Protein AF-A0A0B5F091-F1 (afdb_monomer)

Mean predicted aligned error: 13.73 Å

pLDDT: mean 81.39, std 20.01, range [34.84, 98.12]

Nearest PDB structures (foldseek):
  9eon-assembly1_A  TM=4.411E-01  e=3.188E+00  Synechocystis sp. PCC 6803
  7aal-assembly1_B  TM=4.521E-01  e=4.526E+00  Homo sapiens

Solvent-accessible surface area (backbone atoms only — not comparable to full-atom values): 19719 Å² total; per-residue (Å²): 134,83,80,82,74,74,66,90,62,78,37,73,36,24,42,42,79,44,72,49,66,48,79,92,79,70,82,46,69,52,75,51,52,53,65,40,89,68,50,89,73,95,52,78,51,100,42,38,41,81,42,42,67,67,56,51,52,53,49,39,53,46,42,54,50,41,51,49,50,51,48,50,35,51,51,56,28,59,74,53,38,65,62,79,77,52,50,75,42,89,62,33,67,60,41,34,53,52,30,50,54,52,31,52,51,50,47,52,56,39,47,65,69,41,41,68,58,52,56,50,50,51,55,48,43,57,47,50,53,52,50,53,48,49,55,49,51,53,51,50,53,51,52,51,51,52,51,52,52,50,51,51,52,51,51,53,52,47,54,32,49,52,39,42,52,59,56,32,67,41,61,36,36,37,40,30,26,40,83,84,47,41,38,35,40,35,41,40,75,90,45,77,66,71,60,83,74,72,89,40,81,48,60,58,93,59,60,26,21,49,57,58,41,51,57,50,51,53,51,41,36,77,76,59,23,50,38,39,47,68,35,62,43,41,44,50,50,48,26,63,66,32,28,42,102,90,52,76,44,53,53,61,57,52,53,45,67,62,42,90,60,88,50,92,42,82,45,42,56,66,76,80,77,75,77,75,80,61,96,82,71,79,86,74,89,69,71,91,74,83,78,92,70,80,87,87,77,89,81,79,87,79,87,81,86,87,78,88,86,83,89,83,82,84,89,81,92,78,89,78,89,83,83,88,79,85,90,133

Foldseek 3Di:
DDDPPPPFDKAKWFWQWDWDQDPDPDSDIDIGTDTDRDDDPDDNDLRIFIDGPVLSVVLNVLVVQLVVLLVVLVVQLVVQQDDDPCCVDPCNVVSNVVSVVSSVVSNVVSSVSNVVSVVVSVVRSVVVVVVVVVVVVVVVVVVVVVVVVVVVVVVQVVVLLVLLVVQQQDQFKKWFAAPVLQEIEIEGNVWDFPDDPPPGPDMDPGGGGLAVVLVVVLVSVVVNHWWYHYGPRRQVVSQVRNQDPVGGDHSQRSSCSSYPDRDPGPTTNDHPDDPDPPPPDDDDPPDPDDDDDDDDDDDDDDDDDDDDDDDDDDDDDDDDDDDDDDDD

Organism: Streptomyces albus (strain ATCC 21838 / DSM 41398 / FERM P-419 / JCM 4703 / NBRC 107858) (NCBI:txid1081613)

Structure (mmCIF, N/CA/C/O backbone):
data_AF-A0A0B5F091-F1
#
_entry.id   AF-A0A0B5F091-F1
#
loop_
_atom_site.group_PDB
_atom_site.id
_atom_site.type_symbol
_atom_site.label_atom_id
_atom_site.label_alt_id
_atom_site.label_comp_id
_atom_site.label_asym_id
_atom_site.label_entity_id
_atom_site.label_seq_id
_atom_site.pdbx_PDB_ins_code
_atom_site.Cartn_x
_atom_site.Cartn_y
_atom_site.Cartn_z
_atom_site.occupancy
_atom_site.B_iso_or_equiv
_atom_site.auth_seq_id
_atom_site.auth_comp_id
_atom_site.auth_asym_id
_atom_site.auth_atom_id
_atom_site.pdbx_PDB_model_num
ATOM 1 N N . MET A 1 1 ? -24.528 0.864 -42.894 1.00 42.75 1 MET A N 1
ATOM 2 C CA . MET A 1 1 ? -23.320 0.254 -42.302 1.00 42.75 1 MET A CA 1
ATOM 3 C C . MET A 1 1 ? -22.486 1.384 -41.737 1.00 42.75 1 MET A C 1
ATOM 5 O O . MET A 1 1 ? -21.914 2.134 -42.513 1.00 42.75 1 MET A O 1
ATOM 9 N N . ALA A 1 2 ? -22.548 1.594 -40.422 1.00 43.56 2 ALA A N 1
ATOM 10 C CA . ALA A 1 2 ? -21.715 2.583 -39.751 1.00 43.56 2 ALA A CA 1
ATOM 11 C C . ALA A 1 2 ? -20.323 1.973 -39.578 1.00 43.56 2 ALA A C 1
ATOM 13 O O . ALA A 1 2 ? -20.180 0.935 -38.933 1.00 43.56 2 ALA A O 1
ATOM 14 N N . ASP A 1 3 ? -19.337 2.582 -40.224 1.00 45.25 3 ASP A N 1
ATOM 15 C CA . ASP A 1 3 ? -17.928 2.268 -40.046 1.00 45.25 3 ASP A CA 1
ATOM 16 C C . ASP A 1 3 ? -17.559 2.694 -38.619 1.00 45.25 3 ASP A C 1
ATOM 18 O O . ASP A 1 3 ? -17.451 3.885 -38.317 1.00 45.25 3 ASP A O 1
ATOM 22 N N . ASN A 1 4 ? -17.495 1.729 -37.698 1.00 45.34 4 ASN A N 1
ATOM 23 C CA . ASN A 1 4 ? -16.976 1.942 -36.352 1.00 45.34 4 ASN A CA 1
ATOM 24 C C . ASN A 1 4 ? -15.473 2.194 -36.491 1.00 45.34 4 ASN A C 1
ATOM 26 O O . ASN A 1 4 ? -14.663 1.289 -36.293 1.00 45.34 4 ASN A O 1
ATOM 30 N N . GLY A 1 5 ? -15.122 3.421 -36.878 1.00 48.47 5 GLY A N 1
ATOM 31 C CA . GLY A 1 5 ? -13.758 3.905 -36.988 1.00 48.47 5 GLY A CA 1
ATOM 32 C C . GLY A 1 5 ? -13.095 3.832 -35.624 1.00 48.47 5 GLY A C 1
ATOM 33 O O . GLY A 1 5 ? -13.156 4.775 -34.836 1.00 48.47 5 GLY A O 1
ATOM 34 N N . ALA A 1 6 ? -12.492 2.684 -35.328 1.00 61.12 6 ALA A N 1
ATOM 35 C CA . ALA A 1 6 ? -11.631 2.508 -34.181 1.00 61.12 6 ALA A CA 1
ATOM 36 C C . ALA A 1 6 ? -10.528 3.561 -34.301 1.00 61.12 6 ALA A C 1
ATOM 38 O O . ALA A 1 6 ? -9.690 3.502 -35.203 1.00 61.12 6 ALA A O 1
ATOM 39 N N . GLY A 1 7 ? -10.580 4.569 -33.427 1.00 72.19 7 GLY A N 1
ATOM 40 C CA . GLY A 1 7 ? -9.551 5.595 -33.355 1.00 72.19 7 GLY A CA 1
ATOM 41 C C . GLY A 1 7 ? -8.165 4.953 -33.233 1.00 72.19 7 GLY A C 1
ATOM 42 O O . GLY A 1 7 ? -8.052 3.810 -32.778 1.00 72.19 7 GLY A O 1
ATOM 43 N N . PRO A 1 8 ? -7.102 5.658 -33.648 1.00 77.44 8 PRO A N 1
ATOM 44 C CA . PRO A 1 8 ? -5.761 5.094 -33.681 1.00 77.44 8 PRO A CA 1
ATOM 45 C C . PRO A 1 8 ? -5.376 4.562 -32.293 1.00 77.44 8 PRO A C 1
ATOM 47 O O . PRO A 1 8 ? -5.189 5.321 -31.342 1.00 77.44 8 PRO A O 1
ATOM 50 N N . SER A 1 9 ? -5.294 3.235 -32.171 1.00 81.56 9 SER A N 1
ATOM 51 C CA . SER A 1 9 ? -5.007 2.565 -30.905 1.00 81.56 9 SER A CA 1
ATOM 52 C C . SER A 1 9 ? -3.545 2.791 -30.525 1.00 81.56 9 SER A C 1
ATOM 54 O O . SER A 1 9 ? -2.648 2.429 -31.294 1.00 81.56 9 SER A O 1
ATOM 56 N N . LEU A 1 10 ? -3.299 3.352 -29.340 1.00 85.62 10 LEU A N 1
ATOM 57 C CA . LEU A 1 10 ? -1.956 3.431 -28.765 1.00 85.62 10 LEU A CA 1
ATOM 58 C C . LEU A 1 10 ? -1.429 2.018 -28.493 1.00 85.62 10 LEU A C 1
ATOM 60 O O . LEU A 1 10 ? -2.102 1.206 -27.861 1.00 85.62 10 LEU A O 1
ATOM 64 N N . GLN A 1 11 ? -0.215 1.742 -28.956 1.00 87.88 11 GLN A N 1
ATOM 65 C CA . GLN A 1 11 ? 0.482 0.475 -28.767 1.00 87.88 11 GLN A CA 1
ATOM 66 C C . GLN A 1 11 ? 1.723 0.680 -27.899 1.00 87.88 11 GLN A C 1
ATOM 68 O O . GLN A 1 11 ? 2.311 1.765 -27.857 1.00 87.88 11 GLN A O 1
ATOM 73 N N . VAL A 1 12 ? 2.123 -0.382 -27.203 1.00 86.44 12 VAL A N 1
ATOM 74 C CA . VAL A 1 12 ? 3.425 -0.460 -26.539 1.00 86.44 12 VAL A CA 1
ATOM 75 C C . VAL A 1 12 ? 4.445 -0.913 -27.579 1.00 86.44 12 VAL A C 1
ATOM 77 O O . VAL A 1 12 ? 4.285 -1.970 -28.185 1.00 86.44 12 VAL A O 1
ATOM 80 N N . ILE A 1 13 ? 5.469 -0.099 -27.802 1.00 87.81 13 ILE A N 1
ATOM 81 C CA . ILE A 1 13 ? 6.538 -0.342 -28.768 1.00 87.81 13 ILE A CA 1
ATOM 82 C C . ILE A 1 13 ? 7.811 -0.613 -27.973 1.00 87.81 13 ILE A C 1
ATOM 84 O O . ILE A 1 13 ? 8.242 0.245 -27.202 1.00 87.81 13 ILE A O 1
ATOM 88 N N . GLY A 1 14 ? 8.400 -1.797 -28.143 1.00 86.25 14 GLY A N 1
ATOM 89 C CA . GLY A 1 14 ? 9.719 -2.088 -27.588 1.00 86.25 14 GLY A CA 1
ATOM 90 C C . GLY A 1 14 ? 10.789 -1.358 -28.394 1.00 86.25 14 GLY A C 1
ATOM 91 O O . GLY A 1 14 ? 10.758 -1.413 -29.620 1.00 86.25 14 GLY A O 1
ATOM 92 N N . ALA A 1 15 ? 11.704 -0.685 -27.711 1.00 88.56 15 ALA A N 1
ATOM 93 C CA . ALA A 1 15 ? 12.826 0.067 -28.254 1.00 88.56 15 ALA A CA 1
ATOM 94 C C . ALA A 1 15 ? 14.063 -0.229 -27.394 1.00 88.56 15 ALA A C 1
ATOM 96 O O . ALA A 1 15 ? 14.465 0.579 -26.559 1.00 88.56 15 ALA A O 1
ATOM 97 N N . ALA A 1 16 ? 14.649 -1.414 -27.574 1.00 88.12 16 ALA A N 1
ATOM 98 C CA . ALA A 1 16 ? 15.813 -1.840 -26.801 1.00 88.12 16 ALA A CA 1
ATOM 99 C C . ALA A 1 16 ? 17.067 -1.116 -27.293 1.00 88.12 16 ALA A C 1
ATOM 101 O O . ALA A 1 16 ? 17.393 -1.178 -28.479 1.00 88.12 16 ALA A O 1
ATOM 102 N N . ARG A 1 17 ? 17.784 -0.435 -26.395 1.00 90.25 17 ARG A N 1
ATOM 103 C CA . ARG A 1 17 ? 19.031 0.250 -26.751 1.00 90.25 17 ARG A CA 1
ATOM 104 C C . ARG A 1 17 ? 20.112 -0.780 -27.068 1.00 90.25 17 ARG A C 1
ATOM 106 O O . ARG A 1 17 ? 20.588 -1.481 -26.179 1.00 90.25 17 ARG A O 1
ATOM 113 N N . VAL A 1 18 ? 20.547 -0.830 -28.320 1.00 87.62 18 VAL A N 1
ATOM 114 C CA . VAL A 1 18 ? 21.661 -1.668 -28.761 1.00 87.62 18 VAL A CA 1
ATOM 115 C C . VAL A 1 18 ? 22.856 -0.780 -29.043 1.00 87.62 18 VAL A C 1
ATOM 117 O O . VAL A 1 18 ? 22.774 0.211 -29.767 1.00 87.62 18 VAL A O 1
ATOM 120 N N . ALA A 1 19 ? 23.986 -1.146 -28.456 1.00 88.62 19 ALA A N 1
ATOM 121 C CA . ALA A 1 19 ? 25.212 -0.399 -28.597 1.00 88.62 19 ALA A CA 1
ATOM 122 C C . ALA A 1 19 ? 26.343 -1.370 -28.927 1.00 88.62 19 ALA A C 1
ATOM 124 O O . ALA A 1 19 ? 26.642 -2.265 -28.139 1.00 88.62 19 ALA A O 1
ATOM 125 N N . PHE A 1 20 ? 26.959 -1.213 -30.095 1.00 84.69 20 PHE A N 1
ATOM 126 C CA . PHE A 1 20 ? 28.043 -2.086 -30.534 1.00 84.69 20 PHE A CA 1
ATOM 127 C C . PHE A 1 20 ? 29.275 -1.268 -30.892 1.00 84.69 20 PHE A C 1
ATOM 129 O O . PHE A 1 20 ? 29.196 -0.208 -31.515 1.00 84.69 20 PHE A O 1
ATOM 136 N N . THR A 1 21 ? 30.430 -1.770 -30.471 1.00 80.38 21 THR A N 1
ATOM 137 C CA . THR A 1 21 ? 31.723 -1.172 -30.790 1.00 80.38 21 THR A CA 1
ATOM 138 C C . THR A 1 21 ? 32.227 -1.794 -32.074 1.00 80.38 21 THR A C 1
ATOM 140 O O . THR A 1 21 ? 32.385 -3.014 -32.153 1.00 80.38 21 THR A O 1
ATOM 143 N N . GLN A 1 22 ? 32.503 -0.973 -33.082 1.00 67.81 22 GLN A N 1
ATOM 144 C CA . GLN A 1 22 ? 33.135 -1.493 -34.283 1.00 67.81 22 GLN A CA 1
ATOM 145 C C . GLN A 1 22 ? 34.629 -1.683 -34.051 1.00 67.81 22 GLN A C 1
ATOM 147 O O . GLN A 1 22 ? 35.414 -0.733 -34.011 1.00 67.81 22 GLN A O 1
ATOM 152 N N . GLN A 1 23 ? 35.021 -2.943 -33.908 1.00 65.12 23 GLN A N 1
ATOM 153 C CA . GLN A 1 23 ? 36.410 -3.330 -34.063 1.00 65.12 23 GLN A CA 1
ATOM 154 C C . GLN A 1 23 ? 36.752 -3.512 -35.543 1.00 65.12 23 GLN A C 1
ATOM 156 O O . GLN A 1 23 ? 35.887 -3.923 -36.313 1.00 65.12 23 GLN A O 1
ATOM 161 N N . PRO A 1 24 ? 38.016 -3.293 -35.936 1.00 55.31 24 PRO A N 1
ATOM 162 C CA . PRO A 1 24 ? 39.150 -2.917 -35.077 1.00 55.31 24 PRO A CA 1
ATOM 163 C C . PRO A 1 24 ? 39.534 -1.419 -35.078 1.00 55.31 24 PRO A C 1
ATOM 165 O O . PRO A 1 24 ? 40.528 -1.080 -34.446 1.00 55.31 24 PRO A O 1
ATOM 168 N N . PHE A 1 25 ? 38.803 -0.517 -35.749 1.00 58.56 25 PHE A N 1
ATOM 169 C CA . PHE A 1 25 ? 39.416 0.758 -36.174 1.00 58.56 25 PHE A CA 1
ATOM 170 C C . PHE A 1 25 ? 38.987 2.035 -35.448 1.00 58.56 25 PHE A C 1
ATOM 172 O O . PHE A 1 25 ? 39.811 2.935 -35.316 1.00 58.56 25 PHE A O 1
ATOM 179 N N . THR A 1 26 ? 37.746 2.165 -34.976 1.00 61.91 26 THR A N 1
ATOM 180 C CA . THR A 1 26 ? 37.273 3.473 -34.474 1.00 61.91 26 THR A CA 1
ATOM 181 C C . THR A 1 26 ? 37.201 3.557 -32.956 1.00 61.91 26 THR A C 1
ATOM 183 O O . THR A 1 26 ? 37.185 4.660 -32.417 1.00 61.91 26 THR A O 1
ATOM 186 N N . GLY A 1 27 ? 37.096 2.422 -32.249 1.00 72.81 27 GLY A N 1
ATOM 187 C CA . GLY A 1 27 ? 36.770 2.405 -30.813 1.00 72.81 27 GLY A CA 1
ATOM 188 C C . GLY A 1 27 ? 35.426 3.077 -30.483 1.00 72.81 27 GLY A C 1
ATOM 189 O O . GLY A 1 27 ? 35.064 3.200 -29.316 1.00 72.81 27 GLY A O 1
ATOM 190 N N . ARG A 1 28 ? 34.681 3.510 -31.509 1.00 78.06 28 ARG A N 1
ATOM 191 C CA . ARG A 1 28 ? 33.436 4.256 -31.404 1.00 78.06 28 ARG A CA 1
ATOM 192 C C . ARG A 1 28 ? 32.284 3.276 -31.288 1.00 78.06 28 ARG A C 1
ATOM 194 O O . ARG A 1 28 ? 32.205 2.281 -32.013 1.00 78.06 28 ARG A O 1
ATOM 201 N N . GLN A 1 29 ? 31.391 3.585 -30.362 1.00 86.56 29 GLN A N 1
ATOM 202 C CA . GLN A 1 29 ? 30.169 2.837 -30.148 1.00 86.56 29 GLN A CA 1
ATOM 203 C C . GLN A 1 29 ? 29.068 3.427 -31.031 1.00 86.56 29 GLN A C 1
ATOM 205 O O . GLN A 1 29 ? 28.741 4.605 -30.906 1.00 86.56 29 GLN A O 1
ATOM 210 N N . LEU A 1 30 ? 28.504 2.611 -31.918 1.00 87.69 30 LEU A N 1
ATOM 211 C CA . LEU A 1 30 ? 27.282 2.957 -32.635 1.00 87.69 30 LEU A CA 1
ATOM 212 C C . LEU A 1 30 ? 26.094 2.532 -31.778 1.00 87.69 30 LEU A C 1
ATOM 214 O O . LEU A 1 30 ? 26.061 1.410 -31.268 1.00 87.69 30 LEU A O 1
ATOM 218 N N . VAL A 1 31 ? 25.139 3.444 -31.606 1.00 90.00 31 VAL A N 1
ATOM 219 C CA . VAL A 1 31 ? 23.949 3.238 -30.777 1.00 90.00 31 VAL A CA 1
ATOM 220 C C . VAL A 1 31 ? 22.709 3.357 -31.645 1.00 90.00 31 VAL A C 1
ATOM 222 O O . VAL A 1 31 ? 22.497 4.396 -32.275 1.00 90.00 31 VAL A O 1
ATOM 225 N N . TYR A 1 32 ? 21.874 2.326 -31.614 1.00 90.50 32 TYR A N 1
ATOM 226 C CA . TYR A 1 32 ? 20.547 2.322 -32.216 1.00 90.50 32 TYR A CA 1
ATOM 227 C C . TYR A 1 32 ? 19.530 1.685 -31.263 1.00 90.50 32 TYR A C 1
ATOM 229 O O . TYR A 1 32 ? 19.894 1.151 -30.214 1.00 90.50 32 TYR A O 1
ATOM 237 N N . TYR A 1 33 ? 18.251 1.766 -31.611 1.00 90.56 33 TYR A N 1
ATOM 238 C CA . TYR A 1 33 ? 17.173 1.129 -30.867 1.00 90.56 33 TYR A CA 1
ATOM 239 C C . TYR A 1 33 ? 16.533 0.037 -31.716 1.00 90.56 33 TYR A C 1
ATOM 241 O O . TYR A 1 33 ? 16.051 0.323 -32.812 1.00 90.56 33 TYR A O 1
ATOM 249 N N . ALA A 1 34 ? 16.526 -1.189 -31.196 1.00 89.44 34 ALA A N 1
ATOM 250 C CA . ALA A 1 34 ? 15.865 -2.318 -31.829 1.00 89.44 34 ALA A CA 1
ATOM 251 C C . ALA A 1 34 ? 14.356 -2.244 -31.579 1.00 89.44 34 ALA A C 1
ATOM 253 O O . ALA A 1 34 ? 13.906 -2.318 -30.426 1.00 89.44 34 ALA A O 1
ATOM 254 N N . ILE A 1 35 ? 13.583 -2.072 -32.649 1.00 90.25 35 ILE A N 1
ATOM 255 C CA . ILE A 1 35 ? 12.140 -1.865 -32.604 1.00 90.25 35 ILE A CA 1
ATOM 256 C C . ILE A 1 35 ? 11.437 -3.212 -32.724 1.00 90.25 35 ILE A C 1
ATOM 258 O O . ILE A 1 35 ? 11.554 -3.918 -33.721 1.00 90.25 35 ILE A O 1
ATOM 262 N N . SER A 1 36 ? 10.657 -3.576 -31.707 1.00 82.50 36 SER A N 1
ATOM 263 C CA . SER A 1 36 ? 9.906 -4.836 -31.706 1.00 82.50 36 SER A CA 1
ATOM 264 C C . SER A 1 36 ? 8.429 -4.636 -31.383 1.00 82.50 36 SER A C 1
ATOM 266 O O . SER A 1 36 ? 8.030 -3.758 -30.613 1.00 82.50 36 SER A O 1
ATOM 268 N N . SER A 1 37 ? 7.593 -5.486 -31.986 1.00 63.44 37 SER A N 1
ATOM 269 C CA . SER A 1 37 ? 6.146 -5.539 -31.748 1.00 63.44 37 SER A CA 1
ATOM 270 C C . SER A 1 37 ? 5.768 -6.243 -30.444 1.00 63.44 37 SER A C 1
ATOM 272 O O . SER A 1 37 ? 4.610 -6.198 -30.040 1.00 63.44 37 SER A O 1
ATOM 274 N N . THR A 1 38 ? 6.720 -6.921 -29.807 1.00 56.78 38 THR A N 1
ATOM 275 C CA . THR A 1 38 ? 6.483 -7.834 -28.688 1.00 56.78 38 THR A CA 1
ATOM 276 C C . THR A 1 38 ? 7.538 -7.623 -27.614 1.00 56.78 38 THR A C 1
ATOM 278 O O . THR A 1 38 ? 8.496 -8.385 -27.508 1.00 56.78 38 THR A O 1
ATOM 281 N N . GLY A 1 39 ? 7.333 -6.621 -26.760 1.00 48.19 39 GLY A N 1
ATOM 282 C CA . GLY A 1 39 ? 7.799 -6.775 -25.386 1.00 48.19 39 GLY A CA 1
ATOM 283 C C . GLY A 1 39 ? 7.081 -7.993 -24.784 1.00 48.19 39 GLY A C 1
ATOM 284 O O . GLY A 1 39 ? 5.874 -8.149 -25.015 1.00 48.19 39 GLY A O 1
ATOM 285 N N . PRO A 1 40 ? 7.766 -8.899 -24.070 1.00 42.09 40 PRO A N 1
ATOM 286 C CA . PRO A 1 40 ? 7.097 -10.021 -23.433 1.00 42.09 40 PRO A CA 1
ATOM 287 C C . PRO A 1 40 ? 6.096 -9.468 -22.408 1.00 42.09 40 PRO A C 1
ATOM 289 O O . PRO A 1 40 ? 6.488 -8.926 -21.383 1.00 42.09 40 PRO A O 1
ATOM 292 N N . ARG A 1 41 ? 4.796 -9.634 -22.696 1.00 46.31 41 ARG A N 1
ATOM 293 C CA . ARG A 1 41 ? 3.647 -9.414 -21.793 1.00 46.31 41 ARG A CA 1
ATOM 294 C C . ARG A 1 41 ? 3.266 -7.964 -21.455 1.00 46.31 41 ARG A C 1
ATOM 296 O O . ARG A 1 41 ? 3.305 -7.619 -20.287 1.00 46.31 41 ARG A O 1
ATOM 303 N N . GLY A 1 42 ? 2.767 -7.167 -22.408 1.00 48.44 42 GLY A N 1
ATOM 304 C CA . GLY A 1 42 ? 1.768 -6.092 -22.169 1.00 48.44 42 GLY A CA 1
ATOM 305 C C . GLY A 1 42 ? 2.079 -4.965 -21.159 1.00 48.44 42 GLY A C 1
ATOM 306 O O . GLY A 1 42 ? 1.297 -4.025 -21.040 1.00 48.44 42 GLY A O 1
ATOM 307 N N . SER A 1 43 ? 3.200 -5.026 -20.451 1.00 51.19 43 SER A N 1
ATOM 308 C CA . SER A 1 43 ? 3.740 -4.016 -19.566 1.00 51.19 43 SER A CA 1
ATOM 309 C C . SER A 1 43 ? 4.808 -3.245 -20.328 1.00 51.19 43 SER A C 1
ATOM 311 O O . SER A 1 43 ? 5.515 -3.782 -21.184 1.00 51.19 43 SER A O 1
ATOM 313 N N . LEU A 1 44 ? 4.904 -1.950 -20.042 1.00 56.59 44 LEU A N 1
ATOM 314 C CA . LEU A 1 44 ? 6.043 -1.160 -20.483 1.00 56.59 44 LEU A CA 1
ATOM 315 C C . LEU A 1 44 ? 7.254 -1.702 -19.718 1.00 56.59 44 LEU A C 1
ATOM 317 O O . LEU A 1 44 ? 7.404 -1.442 -18.530 1.00 56.59 44 LEU A O 1
ATOM 321 N N . GLY A 1 45 ? 8.065 -2.540 -20.364 1.00 59.50 45 GLY A N 1
ATOM 322 C CA . GLY A 1 45 ? 9.406 -2.825 -19.864 1.00 59.50 45 GLY A CA 1
ATOM 323 C C . GLY A 1 45 ? 10.245 -1.542 -19.843 1.00 59.50 45 GLY A C 1
ATOM 324 O O . GLY A 1 45 ? 9.853 -0.533 -20.430 1.00 59.50 45 GLY A O 1
ATOM 325 N N . TRP A 1 46 ? 11.419 -1.594 -19.212 1.00 59.09 46 TRP A N 1
ATOM 326 C CA . TRP A 1 46 ? 12.353 -0.459 -19.105 1.00 59.09 46 TRP A CA 1
ATOM 327 C C . TRP A 1 46 ? 12.708 0.193 -20.456 1.00 59.09 46 TRP A C 1
ATOM 329 O O . TRP A 1 46 ? 13.027 1.376 -20.500 1.00 59.09 46 TRP A O 1
ATOM 339 N N . ASP A 1 47 ? 12.559 -0.554 -21.552 1.00 79.12 47 ASP A N 1
ATOM 340 C CA . ASP A 1 47 ? 12.873 -0.138 -22.918 1.00 79.12 47 ASP A CA 1
ATOM 341 C C . ASP A 1 47 ? 11.626 0.002 -23.807 1.00 79.12 47 ASP A C 1
ATOM 343 O O . ASP A 1 47 ? 11.670 -0.294 -24.998 1.00 79.12 47 ASP A O 1
ATOM 347 N N . ALA A 1 48 ? 10.469 0.369 -23.254 1.00 83.69 48 ALA A N 1
ATOM 348 C CA . ALA A 1 48 ? 9.234 0.466 -24.026 1.00 83.69 48 ALA A CA 1
ATOM 349 C C . ALA A 1 48 ? 8.646 1.880 -24.024 1.00 83.69 48 ALA A C 1
ATOM 351 O O . ALA A 1 48 ? 8.608 2.570 -23.007 1.00 83.69 48 ALA A O 1
ATOM 352 N N . VAL A 1 49 ? 8.125 2.298 -25.177 1.00 86.38 49 VAL A N 1
ATOM 353 C CA . VAL A 1 49 ? 7.450 3.587 -25.356 1.00 86.38 49 VAL A CA 1
ATOM 354 C C . VAL A 1 49 ? 6.027 3.380 -25.857 1.00 86.38 49 VAL A C 1
ATOM 356 O O . VAL A 1 49 ? 5.737 2.452 -26.610 1.00 86.38 49 VAL A O 1
ATOM 359 N N . ARG A 1 50 ? 5.111 4.267 -25.460 1.00 87.88 50 ARG A N 1
ATOM 360 C CA . ARG A 1 50 ? 3.774 4.324 -26.064 1.00 87.88 50 ARG A CA 1
ATOM 361 C C . ARG A 1 50 ? 3.836 5.104 -27.375 1.00 87.88 50 ARG A C 1
ATOM 363 O O . ARG A 1 50 ? 4.416 6.194 -27.423 1.00 87.88 50 ARG A O 1
ATOM 370 N N . GLY A 1 51 ? 3.211 4.567 -28.415 1.00 88.94 51 GLY A N 1
ATOM 371 C CA . GLY A 1 51 ? 3.130 5.228 -29.712 1.00 88.94 51 GLY A CA 1
ATOM 372 C C . GLY A 1 51 ? 2.065 4.634 -30.621 1.00 88.94 51 GLY A C 1
ATOM 373 O O . GLY A 1 51 ? 1.402 3.652 -30.287 1.00 88.94 51 GLY A O 1
ATOM 374 N N . LEU A 1 52 ? 1.881 5.263 -31.774 1.00 91.94 52 LEU A N 1
ATOM 375 C CA . LEU A 1 52 ? 0.970 4.786 -32.810 1.00 91.94 52 LEU A CA 1
ATOM 376 C C . LEU A 1 52 ? 1.624 3.685 -33.652 1.00 91.94 52 LEU A C 1
ATOM 378 O O . LEU A 1 52 ? 2.843 3.647 -33.819 1.00 91.94 52 LEU A O 1
ATOM 382 N N . ALA A 1 53 ? 0.807 2.829 -34.269 1.00 88.56 53 ALA A N 1
ATOM 383 C CA . ALA A 1 53 ? 1.299 1.814 -35.205 1.00 88.56 53 ALA A CA 1
ATOM 384 C C . ALA A 1 53 ? 2.092 2.427 -36.380 1.00 88.56 53 ALA A C 1
ATOM 386 O O . ALA A 1 53 ? 3.058 1.832 -36.857 1.00 88.56 53 ALA A O 1
ATOM 387 N N . THR A 1 54 ? 1.721 3.635 -36.813 1.00 92.88 54 THR A N 1
ATOM 388 C CA . THR A 1 54 ? 2.427 4.402 -37.850 1.00 92.88 54 THR A CA 1
ATOM 389 C C . THR A 1 54 ? 3.794 4.900 -37.382 1.00 92.88 54 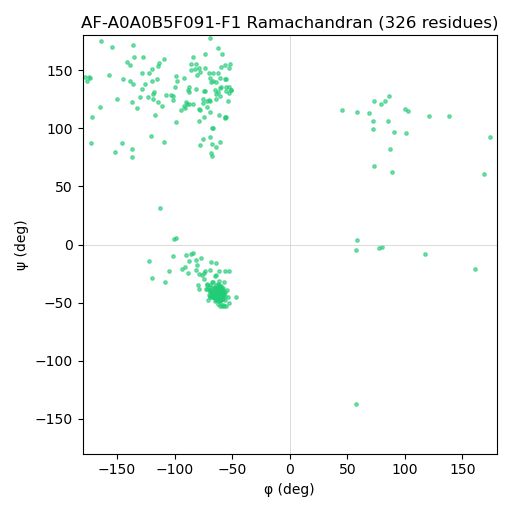THR A C 1
ATOM 391 O O . THR A 1 54 ? 4.759 4.837 -38.141 1.00 92.88 54 THR A O 1
ATOM 394 N N . GLU A 1 55 ? 3.910 5.343 -36.127 1.00 93.44 55 GLU A N 1
ATOM 395 C CA . GLU A 1 55 ? 5.192 5.730 -35.525 1.00 93.44 55 GLU A CA 1
ATOM 396 C C . GLU A 1 55 ? 6.124 4.525 -35.428 1.00 93.44 55 GLU A C 1
ATOM 398 O O . GLU A 1 55 ? 7.280 4.620 -35.834 1.00 93.44 55 GLU A O 1
ATOM 403 N N . ARG A 1 56 ? 5.594 3.377 -34.984 1.00 92.69 56 ARG A N 1
ATOM 404 C CA . ARG A 1 56 ? 6.329 2.110 -34.956 1.00 92.69 56 ARG A CA 1
ATOM 405 C C . ARG A 1 56 ? 6.872 1.753 -36.333 1.00 92.69 56 ARG A C 1
ATOM 407 O O . ARG A 1 56 ? 8.063 1.510 -36.459 1.00 92.69 56 ARG A O 1
ATOM 414 N N . ALA A 1 57 ? 6.010 1.735 -37.351 1.00 93.12 57 ALA A N 1
ATOM 415 C CA . ALA A 1 57 ? 6.407 1.391 -38.715 1.00 93.12 57 ALA A CA 1
ATOM 416 C C . ALA A 1 57 ? 7.501 2.334 -39.239 1.00 93.12 57 ALA A C 1
ATOM 418 O O . ALA A 1 57 ? 8.467 1.882 -39.847 1.00 93.12 57 ALA A O 1
ATOM 419 N N . ARG A 1 58 ? 7.394 3.636 -38.946 1.00 96.06 58 ARG A N 1
ATOM 420 C CA . ARG A 1 58 ? 8.414 4.630 -39.301 1.00 96.06 58 ARG A CA 1
ATOM 421 C C . ARG A 1 58 ? 9.750 4.364 -38.604 1.00 96.06 58 ARG A C 1
ATOM 423 O O . ARG A 1 58 ? 10.790 4.447 -39.250 1.00 96.06 58 ARG A O 1
ATOM 430 N N . TRP A 1 59 ? 9.740 4.077 -37.304 1.00 95.50 59 TRP A N 1
ATOM 431 C CA . TRP A 1 59 ? 10.969 3.802 -36.555 1.00 95.50 59 TRP A CA 1
ATOM 432 C C . TRP A 1 59 ? 11.612 2.480 -36.975 1.00 95.50 59 TRP A C 1
ATOM 434 O O . TRP A 1 59 ? 12.823 2.440 -37.161 1.00 95.50 59 TRP A O 1
ATOM 444 N N . GLN A 1 60 ? 10.807 1.442 -37.206 1.00 94.56 60 GLN A N 1
ATOM 445 C CA . GLN A 1 60 ? 11.275 0.156 -37.716 1.00 94.56 60 GLN A CA 1
ATOM 446 C C . GLN A 1 60 ? 11.897 0.304 -39.113 1.00 94.56 60 GLN A C 1
ATOM 448 O O . GLN A 1 60 ? 12.998 -0.176 -39.348 1.00 94.56 60 GLN A O 1
ATOM 453 N N . ALA A 1 61 ? 11.262 1.048 -40.024 1.00 95.25 61 ALA A N 1
ATOM 454 C CA . ALA A 1 61 ? 11.835 1.314 -41.344 1.00 95.25 61 ALA A CA 1
ATOM 455 C C . ALA A 1 61 ? 13.171 2.081 -41.260 1.00 95.25 61 ALA A C 1
ATOM 457 O O . ALA A 1 61 ? 14.084 1.838 -42.050 1.00 95.25 61 ALA A O 1
ATOM 458 N N . ALA A 1 62 ? 13.308 3.003 -40.301 1.00 95.69 62 ALA A N 1
ATOM 459 C CA . ALA A 1 62 ? 14.562 3.715 -40.064 1.00 95.69 62 ALA A CA 1
ATOM 460 C C . ALA A 1 62 ? 15.659 2.798 -39.495 1.00 95.69 62 ALA A C 1
ATOM 462 O O . ALA A 1 62 ? 16.813 2.918 -39.902 1.00 95.69 62 ALA A O 1
ATOM 463 N N . GLU A 1 63 ? 15.308 1.878 -38.593 1.00 93.81 63 GLU A N 1
ATOM 464 C CA . GLU A 1 63 ? 16.213 0.847 -38.072 1.00 93.81 63 GLU A CA 1
ATOM 465 C C . GLU A 1 63 ? 16.686 -0.095 -39.185 1.00 93.81 63 GLU A C 1
ATOM 467 O O . GLU A 1 63 ? 17.889 -0.277 -39.369 1.00 93.81 63 GLU A O 1
ATOM 472 N N . GLU A 1 64 ? 15.760 -0.652 -39.969 1.00 94.12 64 GLU A N 1
ATOM 473 C CA . GLU A 1 64 ? 16.071 -1.558 -41.080 1.00 94.12 64 GLU A CA 1
ATOM 474 C C . GLU A 1 64 ? 16.999 -0.889 -42.100 1.00 94.12 64 GLU A C 1
ATOM 476 O O . GLU A 1 64 ? 17.979 -1.490 -42.550 1.00 94.12 64 GLU A O 1
ATOM 481 N N . ARG A 1 65 ? 16.742 0.388 -42.412 1.00 96.56 65 ARG A N 1
ATOM 482 C CA . ARG A 1 65 ? 17.605 1.191 -43.282 1.00 96.56 65 ARG A CA 1
ATOM 483 C C . ARG A 1 65 ? 18.993 1.401 -42.681 1.00 96.56 65 ARG A C 1
ATOM 485 O O . ARG A 1 65 ? 19.981 1.195 -43.381 1.00 96.56 65 ARG A O 1
ATOM 492 N N . PHE A 1 66 ? 19.079 1.770 -41.403 1.00 94.62 66 PHE A N 1
ATOM 493 C CA . PHE A 1 66 ? 20.359 1.918 -40.708 1.00 94.62 66 PHE A CA 1
ATOM 494 C C . PHE A 1 66 ? 21.164 0.608 -40.748 1.00 94.62 66 PHE A C 1
ATOM 496 O O . PHE A 1 66 ? 22.346 0.612 -41.083 1.00 94.62 66 PHE A O 1
ATOM 503 N N . HIS A 1 67 ? 20.516 -0.535 -40.504 1.00 92.06 67 HIS A N 1
ATOM 504 C CA . HIS A 1 67 ? 21.147 -1.856 -40.581 1.00 92.06 67 HIS A CA 1
ATOM 505 C C . HIS A 1 67 ? 21.651 -2.197 -41.983 1.00 92.06 67 HIS A C 1
ATOM 507 O O . HIS A 1 67 ? 22.745 -2.751 -42.123 1.00 92.06 67 HIS A O 1
ATOM 513 N N . ALA A 1 68 ? 20.863 -1.891 -43.015 1.00 95.31 68 ALA A N 1
ATOM 514 C CA . ALA A 1 68 ? 21.258 -2.110 -44.400 1.00 95.31 68 ALA A CA 1
ATOM 515 C C . ALA A 1 68 ? 22.504 -1.284 -44.761 1.00 95.31 68 ALA A C 1
ATOM 517 O O . ALA A 1 68 ? 23.459 -1.835 -45.300 1.00 95.31 68 ALA A O 1
ATOM 518 N N . GLU A 1 69 ? 22.535 -0.006 -44.382 1.00 94.75 69 GLU A N 1
ATOM 519 C CA . GLU A 1 69 ? 23.651 0.908 -44.661 1.00 94.75 69 GLU A CA 1
ATOM 520 C C . GLU A 1 69 ? 24.930 0.506 -43.914 1.00 94.75 69 GLU A C 1
ATOM 522 O O . GLU A 1 69 ? 26.017 0.487 -44.493 1.00 94.75 69 GLU A O 1
ATOM 527 N N . VAL A 1 70 ? 24.808 0.098 -42.646 1.00 92.31 70 VAL A N 1
ATOM 528 C CA . VAL A 1 70 ? 25.936 -0.448 -41.875 1.00 92.31 70 VAL A CA 1
ATOM 529 C C . VAL A 1 70 ? 26.477 -1.721 -42.533 1.00 92.31 70 VAL A C 1
ATOM 531 O O . VAL A 1 70 ? 27.695 -1.888 -42.631 1.00 92.31 70 VAL A O 1
ATOM 534 N N . ARG A 1 71 ? 25.600 -2.621 -43.000 1.00 93.19 71 ARG A N 1
ATOM 535 C CA . ARG A 1 71 ? 26.003 -3.862 -43.679 1.00 93.19 71 ARG A CA 1
ATOM 536 C C . ARG A 1 71 ? 26.712 -3.581 -45.003 1.00 93.19 71 ARG A C 1
ATOM 538 O O . ARG A 1 71 ? 27.769 -4.160 -45.243 1.00 93.19 71 ARG A O 1
ATOM 545 N N . GLU A 1 72 ? 26.173 -2.679 -45.817 1.00 94.38 72 GLU A N 1
ATOM 546 C CA . GLU A 1 72 ? 26.764 -2.273 -47.095 1.00 94.38 72 GLU A CA 1
ATOM 547 C C . GLU A 1 72 ? 28.155 -1.653 -46.895 1.00 94.38 72 GLU A C 1
ATOM 549 O O . GLU A 1 72 ? 29.110 -2.045 -47.567 1.00 94.38 72 GLU A O 1
ATOM 554 N N . ALA A 1 73 ? 28.310 -0.759 -45.911 1.00 92.12 73 ALA A N 1
ATOM 555 C CA . ALA A 1 73 ? 29.606 -0.171 -45.569 1.00 92.12 73 ALA A CA 1
ATOM 556 C C . ALA A 1 73 ? 30.638 -1.243 -45.169 1.00 92.12 73 ALA A C 1
ATOM 558 O O . ALA A 1 73 ? 31.794 -1.196 -45.598 1.00 92.12 73 ALA A O 1
ATOM 559 N N . TRP A 1 74 ? 30.213 -2.246 -44.395 1.00 90.50 74 TRP A N 1
ATOM 560 C CA . TRP A 1 74 ? 31.042 -3.391 -44.011 1.00 90.50 74 TRP A CA 1
ATOM 561 C C . TRP A 1 74 ? 31.420 -4.290 -45.191 1.00 90.50 74 TRP A C 1
ATOM 563 O O . TRP A 1 74 ? 32.552 -4.771 -45.273 1.00 90.50 74 TRP A O 1
ATOM 573 N N . GLU A 1 75 ? 30.491 -4.556 -46.103 1.00 92.56 75 GLU A N 1
ATOM 574 C CA . GLU A 1 75 ? 30.744 -5.337 -47.316 1.00 92.56 75 GLU A CA 1
ATOM 575 C C . GLU A 1 75 ? 31.711 -4.614 -48.257 1.00 92.56 75 GLU A C 1
ATOM 577 O O . GLU A 1 75 ? 32.691 -5.216 -48.700 1.00 92.56 75 GLU A O 1
ATOM 582 N N . ALA A 1 76 ? 31.513 -3.312 -48.473 1.00 90.94 76 ALA A N 1
ATOM 583 C CA . ALA A 1 76 ? 32.409 -2.476 -49.265 1.00 90.94 76 ALA A CA 1
ATOM 584 C C . ALA A 1 76 ? 33.822 -2.414 -48.664 1.00 90.94 76 ALA A C 1
ATOM 586 O O . ALA A 1 76 ? 34.816 -2.502 -49.390 1.00 90.94 76 ALA A O 1
ATOM 587 N N . TYR A 1 77 ? 33.923 -2.309 -47.336 1.00 90.19 77 TYR A N 1
ATOM 588 C CA . TYR A 1 77 ? 35.196 -2.376 -46.627 1.00 90.19 77 TYR A CA 1
ATOM 589 C C . TYR A 1 77 ? 35.902 -3.718 -46.854 1.00 90.19 77 TYR A C 1
ATOM 591 O O . TYR A 1 77 ? 37.049 -3.742 -47.305 1.00 90.19 77 TYR A O 1
ATOM 599 N N . ARG A 1 78 ? 35.207 -4.839 -46.607 1.00 90.00 78 ARG A N 1
ATOM 600 C CA . ARG A 1 78 ? 35.763 -6.191 -46.793 1.00 90.00 78 ARG A CA 1
ATOM 601 C C . ARG A 1 78 ? 36.218 -6.435 -48.230 1.00 90.00 78 ARG A C 1
ATOM 603 O O . ARG A 1 78 ? 37.274 -7.019 -48.435 1.00 90.00 78 ARG A O 1
ATOM 610 N N . ALA A 1 79 ? 35.473 -5.943 -49.219 1.00 89.12 79 ALA A N 1
ATOM 611 C CA . ALA A 1 79 ? 35.851 -6.056 -50.625 1.00 89.12 79 ALA A CA 1
ATOM 612 C C . ALA A 1 79 ? 37.117 -5.247 -50.976 1.00 89.12 79 ALA A C 1
ATOM 614 O O . ALA A 1 79 ? 37.881 -5.636 -51.860 1.00 89.12 79 ALA A O 1
ATOM 615 N N . ALA A 1 80 ? 37.348 -4.116 -50.304 1.00 86.81 80 ALA A N 1
ATOM 616 C CA . ALA A 1 80 ? 38.466 -3.217 -50.588 1.00 86.81 80 ALA A CA 1
ATOM 617 C C . ALA A 1 80 ? 39.755 -3.561 -49.822 1.00 86.81 80 ALA A C 1
ATOM 619 O O . ALA A 1 80 ? 40.852 -3.187 -50.261 1.00 86.81 80 ALA A O 1
ATOM 620 N N . VAL A 1 81 ? 39.647 -4.239 -48.678 1.00 85.88 81 VAL A N 1
ATOM 621 C CA . VAL A 1 81 ? 40.794 -4.562 -47.829 1.00 85.88 81 VAL A CA 1
ATOM 622 C C . VAL A 1 81 ? 41.380 -5.922 -48.201 1.00 85.88 81 VAL A C 1
ATOM 624 O O . VAL A 1 81 ? 40.715 -6.941 -48.050 1.00 85.88 81 VAL A O 1
ATOM 627 N N . PRO A 1 82 ? 42.645 -5.975 -48.661 1.00 75.81 82 PRO A N 1
ATOM 628 C CA . PRO A 1 82 ? 43.268 -7.240 -49.016 1.00 75.81 82 PRO A CA 1
ATOM 629 C C . PRO A 1 82 ? 43.412 -8.155 -47.792 1.00 75.81 82 PRO A C 1
ATOM 631 O O . PRO A 1 82 ? 43.797 -7.724 -46.701 1.00 75.81 82 PRO A O 1
ATOM 634 N N . GLU A 1 83 ? 43.164 -9.445 -47.993 1.00 80.25 83 GLU A N 1
ATOM 635 C CA . GLU A 1 83 ? 43.361 -10.500 -46.998 1.00 80.25 83 GLU A CA 1
ATOM 636 C C . GLU A 1 83 ? 44.557 -11.396 -47.367 1.00 80.25 83 GLU A C 1
ATOM 638 O O . GLU A 1 83 ? 45.023 -11.414 -48.509 1.00 80.25 83 GLU A O 1
ATOM 643 N N . GLY A 1 84 ? 45.108 -12.110 -46.380 1.00 78.69 84 GLY A N 1
ATOM 644 C CA . GLY A 1 84 ? 46.214 -13.051 -46.591 1.00 78.69 84 GLY A CA 1
ATOM 645 C C . GLY A 1 84 ? 47.463 -12.423 -47.230 1.00 78.69 84 GLY A C 1
ATOM 646 O O . GLY A 1 84 ? 47.882 -11.321 -46.868 1.00 78.69 84 GLY A O 1
ATOM 647 N N . ALA A 1 85 ? 48.064 -13.124 -48.197 1.00 62.34 85 ALA A N 1
ATOM 648 C CA . ALA A 1 85 ? 49.303 -12.707 -48.865 1.00 62.34 85 ALA A CA 1
ATOM 649 C C . ALA A 1 85 ? 49.186 -11.360 -49.613 1.00 62.34 85 ALA A C 1
ATOM 651 O O . ALA A 1 85 ? 50.182 -10.654 -49.774 1.00 62.34 85 ALA A O 1
ATOM 652 N N . ALA A 1 86 ? 47.974 -10.940 -49.999 1.00 69.81 86 ALA A N 1
ATOM 653 C CA . ALA A 1 86 ? 47.738 -9.663 -50.675 1.00 69.81 86 ALA A CA 1
ATOM 654 C C . ALA A 1 86 ? 47.987 -8.434 -49.773 1.00 69.81 86 ALA A C 1
ATOM 656 O O . ALA A 1 86 ? 48.144 -7.318 -50.277 1.00 69.81 86 ALA A O 1
ATOM 657 N N . ARG A 1 87 ? 48.074 -8.623 -48.445 1.00 74.88 87 ARG A N 1
ATOM 658 C CA . ARG A 1 87 ? 48.443 -7.570 -47.478 1.00 74.88 87 ARG A CA 1
ATOM 659 C C . ARG A 1 87 ? 49.907 -7.144 -47.576 1.00 74.88 87 ARG A C 1
ATOM 661 O O . ARG A 1 87 ? 50.239 -6.035 -47.162 1.00 74.88 87 ARG A O 1
ATOM 668 N N . LEU A 1 88 ? 50.764 -8.004 -48.128 1.00 74.94 88 LEU A N 1
ATOM 669 C CA . LEU A 1 88 ? 52.195 -7.745 -48.305 1.00 74.94 88 LEU A CA 1
ATOM 670 C C . LEU A 1 88 ? 52.501 -6.987 -49.606 1.00 74.94 88 LEU A C 1
ATOM 672 O O . LEU A 1 88 ? 53.628 -6.540 -49.808 1.00 74.94 88 LEU A O 1
ATOM 676 N N . LEU A 1 89 ? 51.505 -6.808 -50.482 1.00 79.56 89 LEU A N 1
ATOM 677 C CA . LEU A 1 89 ? 51.683 -6.091 -51.740 1.00 79.56 89 LEU A CA 1
ATOM 678 C C . LEU A 1 89 ? 51.906 -4.585 -51.505 1.00 79.56 89 LEU A C 1
ATOM 680 O O . LEU A 1 89 ? 51.228 -3.979 -50.661 1.00 79.56 89 LEU A O 1
ATOM 684 N N . PRO A 1 90 ? 52.774 -3.931 -52.303 1.00 77.31 90 PRO A N 1
ATOM 685 C CA . PRO A 1 90 ? 52.942 -2.485 -52.261 1.00 77.31 90 PRO A CA 1
ATOM 686 C C . PRO A 1 90 ? 51.600 -1.742 -52.362 1.00 77.31 90 PRO A C 1
ATOM 688 O O . PRO A 1 90 ? 50.725 -2.053 -53.176 1.00 77.31 90 PRO A O 1
ATOM 691 N N . GLY A 1 91 ? 51.407 -0.758 -51.482 1.00 82.31 91 GLY A N 1
ATOM 692 C CA . GLY A 1 91 ? 50.189 0.054 -51.436 1.00 82.31 91 GLY A CA 1
ATOM 693 C C . GLY A 1 91 ? 48.987 -0.577 -50.722 1.00 82.31 91 GLY A C 1
ATOM 694 O O . GLY A 1 91 ? 47.984 0.119 -50.570 1.00 82.31 91 GLY A O 1
ATOM 695 N N . ALA A 1 92 ? 49.072 -1.818 -50.221 1.00 84.56 92 ALA A N 1
ATOM 696 C CA . ALA A 1 92 ? 47.996 -2.447 -49.440 1.00 84.56 92 ALA A CA 1
ATOM 697 C C . ALA A 1 92 ? 47.562 -1.582 -48.246 1.00 84.56 92 ALA A C 1
ATOM 699 O O . ALA A 1 92 ? 46.378 -1.295 -48.104 1.00 84.56 92 ALA A O 1
ATOM 700 N N . ARG A 1 93 ? 48.523 -1.037 -47.484 1.00 84.81 93 ARG A N 1
ATOM 701 C CA . ARG A 1 93 ? 48.250 -0.107 -46.370 1.00 84.81 93 ARG A CA 1
ATOM 702 C C . ARG A 1 93 ? 47.459 1.134 -46.795 1.00 84.81 93 ARG A C 1
ATOM 704 O O . ARG A 1 93 ? 46.543 1.544 -46.097 1.00 84.81 93 ARG A O 1
ATOM 711 N N . ARG A 1 94 ? 47.786 1.726 -47.953 1.00 86.25 94 ARG A N 1
ATOM 712 C CA . ARG A 1 94 ? 47.073 2.909 -48.472 1.00 86.25 94 ARG A CA 1
ATOM 713 C C . ARG A 1 94 ? 45.649 2.565 -48.915 1.00 86.25 94 ARG A C 1
ATOM 715 O O . ARG A 1 94 ? 44.762 3.398 -48.771 1.00 86.25 94 ARG A O 1
ATOM 722 N N . ARG A 1 95 ? 45.427 1.363 -49.461 1.00 85.25 95 ARG A N 1
ATOM 723 C CA . ARG A 1 95 ? 44.084 0.875 -49.816 1.00 85.25 95 ARG A CA 1
ATOM 724 C C . ARG A 1 95 ? 43.239 0.628 -48.567 1.00 85.25 95 ARG A C 1
ATOM 726 O O . ARG A 1 95 ? 42.118 1.117 -48.529 1.00 85.25 95 ARG A O 1
ATOM 733 N N . SER A 1 96 ? 43.805 -0.022 -47.546 1.00 87.00 96 SER A N 1
ATOM 734 C CA . SER A 1 96 ? 43.150 -0.220 -46.247 1.00 87.00 96 SER A CA 1
ATOM 735 C C . SER A 1 96 ? 42.760 1.105 -45.601 1.00 87.00 96 SER A C 1
ATOM 737 O O . SER A 1 96 ? 41.583 1.308 -45.351 1.00 87.00 96 SER A O 1
ATOM 739 N N . ALA A 1 97 ? 43.690 2.057 -45.471 1.00 87.44 97 ALA A N 1
ATOM 740 C CA . ALA A 1 97 ? 43.392 3.366 -44.885 1.00 87.44 97 ALA A CA 1
ATOM 741 C C . ALA A 1 97 ? 42.270 4.120 -45.630 1.00 87.44 97 ALA A C 1
ATOM 743 O O . ALA A 1 97 ? 41.400 4.723 -45.012 1.00 87.44 97 ALA A O 1
ATOM 744 N N . ARG A 1 98 ? 42.236 4.054 -46.971 1.00 89.56 98 ARG A N 1
ATOM 745 C CA . ARG A 1 98 ? 41.142 4.651 -47.763 1.00 89.56 98 ARG A CA 1
ATOM 746 C C . ARG A 1 98 ? 39.812 3.919 -47.583 1.00 89.56 98 ARG A C 1
ATOM 748 O O . ARG A 1 98 ? 38.766 4.559 -47.622 1.00 89.56 98 ARG A O 1
ATOM 755 N N . ALA A 1 99 ? 39.835 2.594 -47.452 1.00 89.38 99 ALA A N 1
ATOM 756 C CA . ALA A 1 99 ? 38.637 1.807 -47.178 1.00 89.38 99 ALA A CA 1
ATOM 757 C C . ALA A 1 99 ? 38.087 2.116 -45.777 1.00 89.38 99 ALA A C 1
ATOM 759 O O . ALA A 1 99 ? 36.880 2.285 -45.633 1.00 89.38 99 ALA A O 1
ATOM 760 N N . GLU A 1 100 ? 38.966 2.268 -44.784 1.00 88.88 100 GLU A N 1
ATOM 761 C CA . GLU A 1 100 ? 38.625 2.690 -43.419 1.00 88.88 100 GLU A CA 1
ATOM 762 C C . GLU A 1 100 ? 37.978 4.078 -43.410 1.00 88.88 100 GLU A C 1
ATOM 764 O O . GLU A 1 100 ? 36.898 4.242 -42.849 1.00 88.88 100 GLU A O 1
ATOM 769 N N . GLU A 1 101 ? 38.575 5.063 -44.088 1.00 90.50 101 GLU A N 1
ATOM 770 C CA . GLU A 1 101 ? 38.018 6.420 -44.173 1.00 90.50 101 GLU A CA 1
ATOM 771 C C . GLU A 1 101 ? 36.615 6.424 -44.804 1.00 90.50 101 GLU A C 1
ATOM 773 O O . GLU A 1 101 ? 35.697 7.073 -44.300 1.00 90.50 101 GLU A O 1
ATOM 778 N N . ARG A 1 102 ? 36.424 5.666 -45.893 1.00 91.81 102 ARG A N 1
ATOM 779 C CA . ARG A 1 102 ? 35.119 5.546 -46.561 1.00 91.81 102 ARG A CA 1
ATOM 780 C C . ARG A 1 102 ? 34.082 4.879 -45.672 1.00 91.81 102 ARG A C 1
ATOM 782 O O . ARG A 1 102 ? 32.954 5.354 -45.607 1.00 91.81 102 ARG A O 1
ATOM 789 N N . MET A 1 103 ? 34.464 3.797 -45.000 1.00 90.44 103 MET A N 1
ATOM 790 C CA . MET A 1 103 ? 33.586 3.089 -44.080 1.00 90.44 103 MET A CA 1
ATOM 791 C C . MET A 1 103 ? 33.188 3.990 -42.909 1.00 90.44 103 MET A C 1
ATOM 793 O O . MET A 1 103 ? 32.003 4.098 -42.620 1.00 90.44 103 MET A O 1
ATOM 797 N N . SER A 1 104 ? 34.143 4.692 -42.289 1.00 89.94 104 SER A N 1
ATOM 798 C CA . SER A 1 104 ? 33.855 5.646 -41.210 1.00 89.94 104 SER A CA 1
ATOM 799 C C . SER A 1 104 ? 32.855 6.707 -41.662 1.00 89.94 104 SER A C 1
ATOM 801 O O . SER A 1 104 ? 31.853 6.920 -40.989 1.00 89.94 104 SER A O 1
ATOM 803 N N . ARG A 1 105 ? 33.076 7.313 -42.835 1.00 92.94 105 ARG A N 1
ATOM 804 C CA . ARG A 1 105 ? 32.168 8.321 -43.392 1.00 92.94 105 ARG A CA 1
ATOM 805 C C . ARG A 1 105 ? 30.766 7.766 -43.648 1.00 92.94 105 ARG A C 1
ATOM 807 O O . ARG A 1 105 ? 29.788 8.408 -43.286 1.00 92.94 105 ARG A O 1
ATOM 814 N N . ALA A 1 106 ? 30.662 6.570 -44.227 1.00 93.44 106 ALA A N 1
ATOM 815 C CA . ALA A 1 106 ? 29.371 5.932 -44.486 1.00 93.44 106 ALA A CA 1
ATOM 816 C C . ALA A 1 106 ? 28.592 5.659 -43.189 1.00 93.44 106 ALA A C 1
ATOM 818 O O . ALA A 1 106 ? 27.374 5.824 -43.144 1.00 93.44 106 ALA A O 1
ATOM 819 N N . LEU A 1 107 ? 29.292 5.281 -42.117 1.00 92.19 107 LEU A N 1
ATOM 820 C CA . LEU A 1 107 ? 28.682 5.060 -40.807 1.00 92.19 107 LEU A CA 1
ATOM 821 C C . LEU A 1 107 ? 28.265 6.366 -40.133 1.00 92.19 107 LEU A C 1
ATOM 823 O O . LEU A 1 107 ? 27.194 6.401 -39.533 1.00 92.19 107 LEU A O 1
ATOM 827 N N . ASP A 1 108 ? 29.059 7.431 -40.263 1.00 91.94 108 ASP A N 1
ATOM 828 C CA . ASP A 1 108 ? 28.681 8.770 -39.799 1.00 91.94 108 ASP A CA 1
ATOM 829 C C . ASP A 1 108 ? 27.403 9.249 -40.498 1.00 91.94 108 ASP A C 1
ATOM 831 O O . ASP A 1 108 ? 26.465 9.708 -39.851 1.00 91.94 108 ASP A O 1
ATOM 835 N N . GLU A 1 109 ? 27.316 9.067 -41.816 1.00 95.12 109 GLU A N 1
ATOM 836 C CA . GLU A 1 109 ? 26.128 9.415 -42.599 1.00 95.12 109 GLU A CA 1
ATOM 837 C C . GLU A 1 109 ? 24.905 8.554 -42.241 1.00 95.12 109 GLU A C 1
ATOM 839 O O . GLU A 1 109 ? 23.773 9.048 -42.251 1.00 95.12 109 GLU A O 1
ATOM 844 N N . ALA A 1 110 ? 25.098 7.268 -41.936 1.00 94.44 110 ALA A N 1
ATOM 845 C CA . ALA A 1 110 ? 24.027 6.390 -41.462 1.00 94.44 110 ALA A CA 1
ATOM 846 C C . ALA A 1 110 ? 23.539 6.811 -40.063 1.00 94.44 110 ALA A C 1
ATOM 848 O O . ALA A 1 110 ? 22.332 6.899 -39.823 1.00 94.44 110 ALA A O 1
ATOM 849 N N . GLU A 1 111 ? 24.459 7.134 -39.148 1.00 94.31 111 GLU A N 1
ATOM 850 C CA . GLU A 1 111 ? 24.124 7.602 -37.801 1.00 94.31 111 GLU A CA 1
ATOM 851 C C . GLU A 1 111 ? 23.381 8.940 -37.838 1.00 94.31 111 GLU A C 1
ATOM 853 O O . GLU A 1 111 ? 22.340 9.076 -37.196 1.00 94.31 111 GLU A O 1
ATOM 858 N N . GLU A 1 112 ? 23.852 9.908 -38.624 1.00 96.38 112 GLU A N 1
ATOM 859 C CA . GLU A 1 112 ? 23.202 11.214 -38.774 1.00 96.38 112 GLU A CA 1
ATOM 860 C C . GLU A 1 112 ? 21.773 11.091 -39.319 1.00 96.38 112 GLU A C 1
ATOM 862 O O . GLU A 1 112 ? 20.873 11.816 -38.887 1.00 96.38 112 GLU A O 1
ATOM 867 N N . ARG A 1 113 ? 21.532 10.130 -40.221 1.00 97.00 113 ARG A N 1
ATOM 868 C CA . ARG A 1 113 ? 20.189 9.834 -40.739 1.00 97.00 113 ARG A CA 1
ATOM 869 C C . ARG A 1 113 ? 19.289 9.150 -39.712 1.00 97.00 113 ARG A C 1
ATOM 871 O O . ARG A 1 113 ? 18.090 9.423 -39.698 1.00 97.00 113 ARG A O 1
ATOM 878 N N . TYR A 1 114 ? 19.841 8.298 -38.850 1.00 95.94 114 TYR A N 1
ATOM 879 C CA . TYR A 1 114 ? 19.093 7.632 -37.779 1.00 95.94 114 TYR A CA 1
ATOM 880 C C . TYR A 1 114 ? 18.892 8.521 -36.534 1.00 95.94 114 TYR A C 1
ATOM 882 O O . TYR A 1 114 ? 17.941 8.323 -35.771 1.00 95.94 114 TYR A O 1
ATOM 890 N N . ARG A 1 115 ? 19.737 9.545 -36.342 1.00 96.56 115 ARG A N 1
ATOM 891 C CA . ARG A 1 115 ? 19.741 10.448 -35.177 1.00 96.56 115 ARG A CA 1
ATOM 892 C C . ARG A 1 115 ? 18.353 10.973 -34.778 1.00 96.56 115 ARG A C 1
ATOM 894 O O . ARG A 1 115 ? 18.053 10.906 -33.587 1.00 96.56 115 ARG A O 1
ATOM 901 N N . PRO A 1 116 ? 17.473 11.435 -35.691 1.00 97.88 116 PRO A N 1
ATOM 902 C CA . PRO A 1 116 ? 16.158 11.946 -35.297 1.00 97.88 116 PRO A CA 1
ATOM 903 C C . PRO A 1 116 ? 15.283 10.907 -34.584 1.00 97.88 116 PRO A C 1
ATOM 905 O O . PRO A 1 116 ? 14.570 11.243 -33.639 1.00 97.88 116 PRO A O 1
ATOM 908 N N . VAL A 1 117 ? 15.353 9.639 -35.008 1.00 96.25 117 VAL A N 1
ATOM 909 C CA . VAL A 1 117 ? 14.619 8.533 -34.372 1.00 96.25 117 VAL A CA 1
ATOM 910 C C . VAL A 1 117 ? 15.206 8.236 -32.997 1.00 96.25 117 VAL A C 1
ATOM 912 O O . VAL A 1 117 ? 14.459 8.106 -32.027 1.00 96.25 117 VAL A O 1
ATOM 915 N N . ARG A 1 118 ? 16.540 8.212 -32.894 1.00 95.38 118 ARG A N 1
ATOM 916 C CA . ARG A 1 118 ? 17.256 8.026 -31.627 1.00 95.38 118 ARG A CA 1
ATOM 917 C C . ARG A 1 118 ? 16.864 9.081 -30.587 1.00 95.38 118 ARG A C 1
ATOM 919 O O . ARG A 1 118 ? 16.434 8.727 -29.494 1.00 95.38 118 ARG A O 1
ATOM 926 N N . GLU A 1 119 ? 16.942 10.361 -30.944 1.00 96.56 119 GLU A N 1
ATOM 927 C CA . GLU A 1 119 ? 16.600 11.479 -30.052 1.00 96.56 119 GLU A CA 1
ATOM 928 C C . GLU A 1 119 ? 15.115 11.488 -29.659 1.00 96.56 119 GLU A C 1
ATOM 930 O O . GLU A 1 119 ? 14.745 11.880 -28.549 1.00 96.56 119 GLU A O 1
ATOM 935 N N . GLU A 1 120 ? 14.220 11.083 -30.562 1.00 96.31 120 GLU A N 1
ATOM 936 C CA . GLU A 1 120 ? 12.802 10.943 -30.241 1.00 96.31 120 GLU A CA 1
ATOM 937 C C . GLU A 1 120 ? 12.560 9.845 -29.199 1.00 96.31 120 GLU A C 1
ATOM 939 O O . GLU A 1 120 ? 11.872 10.098 -28.204 1.00 96.31 120 GLU A O 1
ATOM 944 N N . LEU A 1 121 ? 13.143 8.661 -29.398 1.00 93.38 121 LEU A N 1
ATOM 945 C CA . LEU A 1 121 ? 13.018 7.537 -28.471 1.00 93.38 121 LEU A CA 1
ATOM 946 C C . LEU A 1 121 ? 13.623 7.869 -27.105 1.00 93.38 121 LEU A C 1
ATOM 948 O O . LEU A 1 121 ? 12.957 7.678 -26.090 1.00 93.38 121 LEU A O 1
ATOM 952 N N . GLU A 1 122 ? 14.814 8.468 -27.070 1.00 93.94 122 GLU A N 1
ATOM 953 C CA . GLU A 1 122 ? 15.467 8.909 -25.831 1.00 93.94 122 GLU A CA 1
ATOM 954 C C . GLU A 1 122 ? 14.612 9.908 -25.050 1.00 93.94 122 GLU A C 1
ATOM 956 O O . GLU A 1 122 ? 14.407 9.751 -23.845 1.00 93.94 122 GLU A O 1
ATOM 961 N N . ARG A 1 123 ? 14.038 10.910 -25.729 1.00 95.62 123 ARG A N 1
ATOM 962 C CA . ARG A 1 123 ? 13.137 11.874 -25.079 1.00 95.62 123 ARG A CA 1
ATOM 963 C C . ARG A 1 123 ? 11.894 11.201 -24.502 1.00 95.62 123 ARG A C 1
ATOM 965 O O . ARG A 1 123 ? 11.468 11.576 -23.407 1.00 95.62 123 ARG A O 1
ATOM 972 N N . ARG A 1 124 ? 11.298 10.236 -25.215 1.00 94.00 124 ARG A N 1
ATOM 973 C CA . ARG A 1 124 ? 10.104 9.510 -24.746 1.00 94.00 124 ARG A CA 1
ATOM 974 C C . ARG A 1 124 ? 10.426 8.593 -23.567 1.00 94.00 124 ARG A C 1
ATOM 976 O O . ARG A 1 124 ? 9.699 8.644 -22.577 1.00 94.00 124 ARG A O 1
ATOM 983 N N . LEU A 1 125 ? 11.522 7.839 -23.629 1.00 91.06 125 LEU A N 1
ATOM 984 C CA . LEU A 1 125 ? 11.992 6.992 -22.528 1.00 91.06 125 LEU A CA 1
ATOM 985 C C . LEU A 1 125 ? 12.299 7.830 -21.279 1.00 91.06 125 LEU A C 1
ATOM 987 O O . LEU A 1 125 ? 11.776 7.546 -20.206 1.00 91.06 125 LEU A O 1
ATOM 991 N N . ALA A 1 126 ? 13.019 8.946 -21.424 1.00 91.69 126 ALA A N 1
ATOM 992 C CA . ALA A 1 126 ? 13.306 9.854 -20.311 1.00 91.69 126 ALA A CA 1
ATOM 993 C C . ALA A 1 126 ? 12.045 10.529 -19.738 1.00 91.69 126 ALA A C 1
ATOM 995 O O . ALA A 1 126 ? 12.021 10.950 -18.578 1.00 91.69 126 ALA A O 1
ATOM 996 N N . ARG A 1 127 ? 10.986 10.710 -20.539 1.00 92.25 127 ARG A N 1
ATOM 997 C CA . ARG A 1 127 ? 9.688 11.177 -20.029 1.00 92.25 127 ARG A CA 1
ATOM 998 C C . ARG A 1 127 ? 9.013 10.085 -19.204 1.00 92.25 127 ARG A C 1
ATOM 1000 O O . ARG A 1 127 ? 8.602 10.367 -18.083 1.00 92.25 127 ARG A O 1
ATOM 1007 N N . HIS A 1 128 ? 8.966 8.864 -19.731 1.00 88.50 128 HIS A N 1
ATOM 1008 C CA . HIS A 1 128 ? 8.385 7.711 -19.051 1.00 88.50 128 HIS A CA 1
ATOM 1009 C C . HIS A 1 128 ? 9.081 7.429 -17.714 1.00 88.50 128 HIS A C 1
ATOM 1011 O O . HIS A 1 128 ? 8.419 7.334 -16.689 1.00 88.50 128 HIS A O 1
ATOM 1017 N N . GLU A 1 129 ? 10.414 7.424 -17.684 1.00 89.62 129 GLU A N 1
ATOM 1018 C CA . GLU A 1 129 ? 11.185 7.221 -16.453 1.00 89.62 129 GLU A CA 1
ATOM 1019 C C . GLU A 1 129 ? 10.874 8.290 -15.390 1.00 89.62 129 GLU A C 1
ATOM 1021 O O . GLU A 1 129 ? 10.731 7.983 -14.204 1.00 89.62 129 GLU A O 1
ATOM 1026 N N . ARG A 1 130 ? 10.720 9.558 -15.801 1.00 92.12 130 ARG A N 1
ATOM 1027 C CA . ARG A 1 130 ? 10.325 10.649 -14.896 1.00 92.12 130 ARG A CA 1
ATOM 1028 C C . ARG A 1 130 ? 8.911 10.461 -14.353 1.00 92.12 130 ARG A C 1
ATOM 1030 O O . ARG A 1 130 ? 8.697 10.697 -13.166 1.00 92.12 130 ARG A O 1
ATOM 1037 N N . GLU A 1 131 ? 7.967 10.054 -15.198 1.00 90.88 131 GLU A N 1
ATOM 1038 C CA . GLU A 1 131 ? 6.589 9.748 -14.796 1.00 90.88 131 GLU A CA 1
ATOM 1039 C C . GLU A 1 131 ? 6.555 8.561 -13.817 1.00 90.88 131 GLU A C 1
ATOM 1041 O O . GLU A 1 131 ? 5.944 8.656 -12.754 1.00 90.88 131 GLU A O 1
ATOM 1046 N N . GLU A 1 132 ? 7.285 7.481 -14.099 1.00 89.31 132 GLU A N 1
ATOM 1047 C CA . GLU A 1 132 ? 7.383 6.319 -13.212 1.00 89.31 132 GLU A CA 1
ATOM 1048 C C . GLU A 1 132 ? 8.074 6.628 -11.887 1.00 89.31 132 GLU A C 1
ATOM 1050 O O . GLU A 1 132 ? 7.698 6.079 -10.849 1.00 89.31 132 GLU A O 1
ATOM 1055 N N . ARG A 1 133 ? 9.110 7.474 -11.902 1.00 91.69 133 ARG A N 1
ATOM 1056 C CA . ARG A 1 133 ? 9.780 7.919 -10.680 1.00 91.69 133 ARG A CA 1
ATOM 1057 C C . ARG A 1 133 ? 8.823 8.722 -9.805 1.00 91.69 133 ARG A C 1
ATOM 1059 O O . ARG A 1 133 ? 8.675 8.376 -8.639 1.00 91.69 133 ARG A O 1
ATOM 1066 N N . ARG A 1 134 ? 8.103 9.693 -10.378 1.00 95.00 134 ARG A N 1
ATOM 1067 C CA . ARG A 1 134 ? 7.069 10.455 -9.656 1.00 95.00 134 ARG A CA 1
ATOM 1068 C C . ARG A 1 134 ? 5.983 9.542 -9.096 1.00 95.00 134 ARG A C 1
ATOM 1070 O O . ARG A 1 134 ? 5.683 9.614 -7.914 1.00 95.00 134 ARG A O 1
ATOM 1077 N N . ALA A 1 135 ? 5.472 8.610 -9.898 1.00 93.50 135 ALA A N 1
ATOM 1078 C CA . ALA A 1 135 ? 4.463 7.658 -9.438 1.00 93.50 135 ALA A CA 1
ATOM 1079 C C . ALA A 1 135 ? 4.983 6.744 -8.310 1.00 93.50 135 ALA A C 1
ATOM 1081 O O . ALA A 1 135 ? 4.223 6.349 -7.428 1.00 93.50 135 ALA A O 1
ATOM 1082 N N . ARG A 1 136 ? 6.274 6.381 -8.318 1.00 93.56 136 ARG A N 1
ATOM 1083 C CA . ARG A 1 136 ? 6.909 5.639 -7.217 1.00 93.56 136 ARG A CA 1
ATOM 1084 C C . ARG A 1 136 ? 7.039 6.489 -5.955 1.00 93.56 136 ARG A C 1
ATOM 1086 O O . ARG A 1 136 ? 6.716 5.985 -4.885 1.00 93.56 136 ARG A O 1
ATOM 1093 N N . GLU A 1 137 ? 7.473 7.738 -6.082 1.00 96.44 137 GLU A N 1
ATOM 1094 C CA . GLU A 1 137 ? 7.579 8.694 -4.971 1.00 96.44 137 GLU A CA 1
ATOM 1095 C C . GLU A 1 137 ? 6.203 8.961 -4.341 1.00 96.44 137 GLU A C 1
ATOM 1097 O O . GLU A 1 137 ? 6.046 8.827 -3.131 1.00 96.44 137 GLU A O 1
ATOM 1102 N N . GLU A 1 138 ? 5.174 9.220 -5.150 1.00 96.75 138 GLU A N 1
ATOM 1103 C CA . GLU A 1 138 ? 3.792 9.412 -4.690 1.00 96.75 138 GLU A CA 1
ATOM 1104 C C . GLU A 1 138 ? 3.252 8.178 -3.958 1.00 96.75 138 GLU A C 1
ATOM 1106 O O . GLU A 1 138 ? 2.693 8.299 -2.866 1.00 96.75 138 GLU A O 1
ATOM 1111 N N . ARG A 1 139 ? 3.466 6.973 -4.507 1.00 95.94 139 ARG A N 1
ATOM 1112 C CA . ARG A 1 139 ? 3.088 5.721 -3.830 1.00 95.94 139 ARG A CA 1
ATOM 1113 C C . ARG A 1 139 ? 3.842 5.527 -2.516 1.00 95.94 139 ARG A C 1
ATOM 1115 O O . ARG A 1 139 ? 3.241 5.073 -1.547 1.00 95.94 139 ARG A O 1
ATOM 1122 N N . ALA A 1 140 ? 5.130 5.862 -2.471 1.00 96.00 140 ALA A N 1
ATOM 1123 C CA . ALA A 1 140 ? 5.928 5.762 -1.254 1.00 96.00 140 ALA A CA 1
ATOM 1124 C C . ALA A 1 140 ? 5.415 6.723 -0.170 1.00 96.00 140 ALA A C 1
ATOM 1126 O O . ALA A 1 140 ? 5.213 6.299 0.967 1.00 96.00 140 ALA A O 1
ATOM 1127 N N . HIS A 1 141 ? 5.119 7.974 -0.533 1.00 96.81 141 HIS A N 1
ATOM 1128 C CA . HIS A 1 141 ? 4.527 8.955 0.376 1.00 96.81 141 HIS A CA 1
ATOM 1129 C C . HIS A 1 141 ? 3.143 8.529 0.873 1.00 96.81 141 HIS A C 1
ATOM 1131 O O . HIS A 1 141 ? 2.858 8.633 2.066 1.00 96.81 141 HIS A O 1
ATOM 1137 N N . HIS A 1 142 ? 2.295 8.007 -0.016 1.00 96.06 142 HIS A N 1
ATOM 1138 C CA . HIS A 1 142 ? 0.983 7.492 0.362 1.00 96.06 142 HIS A CA 1
ATOM 1139 C C . HIS A 1 142 ? 1.101 6.333 1.361 1.00 96.06 142 HIS A C 1
ATOM 1141 O O . HIS A 1 142 ? 0.482 6.365 2.423 1.00 96.06 142 HIS A O 1
ATOM 1147 N N . TRP A 1 143 ? 1.969 5.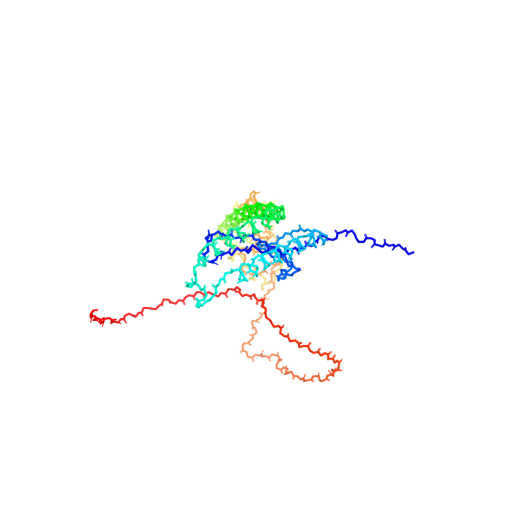360 1.074 1.00 95.75 143 TRP A N 1
ATOM 1148 C CA . TRP A 1 143 ? 2.224 4.225 1.958 1.00 95.75 143 TRP A CA 1
ATOM 1149 C C . TRP A 1 143 ? 2.763 4.653 3.329 1.00 95.75 143 TRP A C 1
ATOM 1151 O O . TRP A 1 143 ? 2.373 4.106 4.361 1.00 95.75 143 TRP A O 1
ATOM 1161 N N . GLU A 1 144 ? 3.650 5.647 3.376 1.00 97.62 144 GLU A N 1
ATOM 1162 C CA . GLU A 1 144 ? 4.160 6.187 4.636 1.00 97.62 144 GLU A CA 1
ATOM 1163 C C . GLU A 1 144 ? 3.056 6.863 5.463 1.00 97.62 144 GLU A C 1
ATOM 1165 O O . GLU A 1 144 ? 2.939 6.596 6.664 1.00 97.62 144 GLU A O 1
ATOM 1170 N N . ALA A 1 145 ? 2.194 7.657 4.823 1.00 97.56 145 ALA A N 1
ATOM 1171 C CA . ALA A 1 145 ? 1.042 8.274 5.473 1.00 97.56 145 ALA A CA 1
ATOM 1172 C C . ALA A 1 145 ? 0.061 7.221 6.021 1.00 97.56 145 ALA A C 1
ATOM 1174 O O . ALA A 1 145 ? -0.374 7.318 7.172 1.00 97.56 145 ALA A O 1
ATOM 1175 N N . GLU A 1 146 ? -0.234 6.171 5.249 1.00 96.75 146 GLU A N 1
ATOM 1176 C CA . GLU A 1 146 ? -1.072 5.055 5.699 1.00 96.75 146 GLU A CA 1
ATOM 1177 C C . GLU A 1 146 ? -0.459 4.316 6.892 1.00 96.75 146 GLU A C 1
ATOM 1179 O O . GLU A 1 146 ? -1.167 3.994 7.852 1.00 96.75 146 GLU A O 1
ATOM 1184 N N . ARG A 1 147 ? 0.861 4.088 6.882 1.00 98.12 147 ARG A N 1
ATOM 1185 C CA . A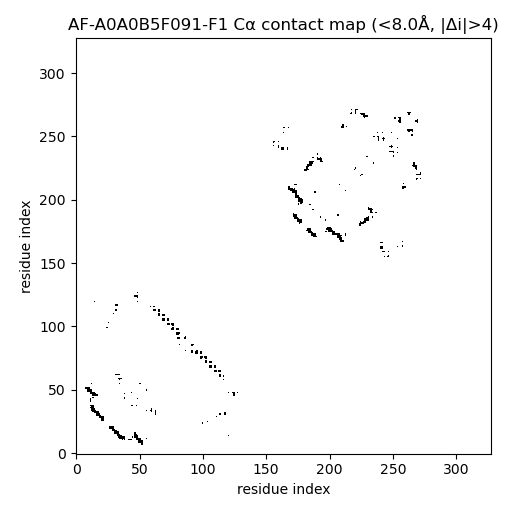RG A 1 147 ? 1.576 3.462 8.004 1.00 98.12 147 ARG A CA 1
ATOM 1186 C C . ARG A 1 147 ? 1.511 4.304 9.271 1.00 98.12 147 ARG A C 1
ATOM 1188 O O . ARG A 1 147 ? 1.311 3.746 10.352 1.00 98.12 147 ARG A O 1
ATOM 1195 N N . LEU A 1 148 ? 1.684 5.621 9.164 1.00 97.81 148 LEU A N 1
ATOM 1196 C CA . LEU A 1 148 ? 1.558 6.530 10.304 1.00 97.81 148 LEU A CA 1
ATOM 1197 C C . LEU A 1 148 ? 0.123 6.537 10.844 1.00 97.81 148 LEU A C 1
ATOM 1199 O O . LEU A 1 148 ? -0.071 6.383 12.050 1.00 97.81 148 LEU A O 1
ATOM 1203 N N . ALA A 1 149 ? -0.879 6.597 9.965 1.00 96.69 149 ALA A N 1
ATOM 1204 C CA . ALA A 1 149 ? -2.284 6.519 10.356 1.00 96.69 149 ALA A CA 1
ATOM 1205 C C . ALA A 1 149 ? -2.637 5.173 11.015 1.00 96.69 149 ALA A C 1
ATOM 1207 O O . ALA A 1 149 ? -3.376 5.135 11.997 1.00 96.69 149 ALA A O 1
ATOM 1208 N N . ALA A 1 150 ? -2.091 4.057 10.523 1.00 96.94 150 ALA A N 1
ATOM 1209 C CA . ALA A 1 150 ? -2.292 2.739 11.121 1.00 96.94 150 ALA A CA 1
ATOM 1210 C C . ALA A 1 150 ? -1.678 2.638 12.525 1.00 96.94 150 ALA A C 1
ATOM 1212 O O . ALA A 1 150 ? -2.319 2.108 13.431 1.00 96.94 150 ALA A O 1
ATOM 1213 N N . ARG A 1 151 ? -0.470 3.184 12.725 1.00 98.06 151 ARG A N 1
ATOM 1214 C CA . ARG A 1 151 ? 0.173 3.260 14.048 1.00 98.06 151 ARG A CA 1
ATOM 1215 C C . ARG A 1 151 ? -0.624 4.120 15.022 1.00 98.06 151 ARG A C 1
ATOM 1217 O O . ARG A 1 151 ? -0.772 3.734 16.176 1.00 98.06 151 ARG A O 1
ATOM 1224 N N . GLU A 1 152 ? -1.150 5.250 14.560 1.00 96.69 152 GLU A N 1
ATOM 1225 C CA . GLU A 1 152 ? -2.004 6.123 15.367 1.00 96.69 152 GLU A CA 1
ATOM 1226 C C . GLU A 1 152 ? -3.292 5.404 15.793 1.00 96.69 152 GLU A C 1
ATOM 1228 O O . GLU A 1 152 ? -3.614 5.387 16.980 1.00 96.69 152 GLU A O 1
ATOM 1233 N N . ARG A 1 153 ? -3.984 4.740 14.854 1.00 95.62 153 ARG A N 1
ATOM 1234 C CA . ARG A 1 153 ? -5.180 3.931 15.152 1.00 95.62 153 ARG A CA 1
ATOM 1235 C C . ARG A 1 153 ? -4.888 2.827 16.162 1.00 95.62 153 ARG A C 1
ATOM 1237 O O . ARG A 1 153 ? -5.666 2.622 17.084 1.00 95.62 153 ARG A O 1
ATOM 1244 N N . GLU A 1 154 ? -3.765 2.133 16.006 1.00 96.06 154 GLU A N 1
ATOM 1245 C CA . GLU A 1 154 ? -3.356 1.086 16.941 1.00 96.06 154 GLU A CA 1
ATOM 1246 C C . GLU A 1 154 ? -3.032 1.653 18.329 1.00 96.06 154 GLU A C 1
ATOM 1248 O O . GLU A 1 154 ? -3.416 1.057 19.332 1.00 96.06 154 GLU A O 1
ATOM 1253 N N . ARG A 1 155 ? -2.385 2.823 18.413 1.00 97.25 155 ARG A N 1
ATOM 1254 C CA . ARG A 1 155 ? -2.133 3.491 19.698 1.00 97.25 155 ARG A CA 1
ATOM 1255 C C . ARG A 1 155 ? -3.441 3.849 20.403 1.00 97.25 155 ARG A C 1
ATOM 1257 O O . ARG A 1 155 ? -3.575 3.549 21.583 1.00 97.25 155 ARG A O 1
ATOM 1264 N N . ILE A 1 156 ? -4.391 4.447 19.682 1.00 95.31 156 ILE A N 1
ATOM 1265 C CA . ILE A 1 156 ? -5.711 4.815 20.220 1.00 95.31 156 ILE A CA 1
ATOM 1266 C C . ILE A 1 156 ? -6.460 3.564 20.697 1.00 95.31 156 ILE A C 1
ATOM 1268 O O . ILE A 1 156 ? -6.973 3.543 21.813 1.00 95.31 156 ILE A O 1
ATOM 1272 N N . ARG A 1 157 ? -6.450 2.489 19.898 1.00 93.88 157 ARG A N 1
ATOM 1273 C CA . ARG A 1 157 ? -7.064 1.209 20.270 1.00 93.88 157 ARG A CA 1
ATOM 1274 C C . ARG A 1 157 ? -6.453 0.630 21.547 1.00 93.88 157 ARG A C 1
ATOM 1276 O O . ARG A 1 157 ? -7.192 0.136 22.393 1.00 93.88 157 ARG A O 1
ATOM 1283 N N . ARG A 1 158 ? -5.124 0.675 21.689 1.00 95.62 158 ARG A N 1
ATOM 1284 C CA . ARG A 1 158 ? -4.429 0.207 22.901 1.00 95.62 158 ARG A CA 1
ATOM 1285 C C . ARG A 1 158 ? -4.784 1.047 24.114 1.00 95.62 158 ARG A C 1
ATOM 1287 O O . ARG A 1 158 ? -5.151 0.478 25.127 1.00 95.62 158 ARG A O 1
ATOM 1294 N N . GLU A 1 159 ? -4.768 2.372 23.986 1.00 95.81 159 GLU A N 1
ATOM 1295 C CA . GLU A 1 159 ? -5.183 3.268 25.071 1.00 95.81 159 GLU A CA 1
ATOM 1296 C C . GLU A 1 159 ? -6.613 2.954 25.536 1.00 95.81 159 GLU A C 1
ATOM 1298 O O . GLU A 1 159 ? -6.877 2.853 26.733 1.00 95.81 159 GLU A O 1
ATOM 1303 N N . ARG A 1 160 ? -7.532 2.738 24.588 1.00 95.06 160 ARG A N 1
ATOM 1304 C CA . ARG A 1 160 ? -8.905 2.317 24.878 1.00 95.06 160 ARG A CA 1
ATOM 1305 C C . ARG A 1 160 ? -8.944 0.964 25.592 1.00 95.06 160 ARG A C 1
ATOM 1307 O O . ARG A 1 160 ? -9.623 0.833 26.606 1.00 95.06 160 ARG A O 1
ATOM 1314 N N . ALA A 1 161 ? -8.211 -0.031 25.091 1.00 94.31 161 ALA A N 1
ATOM 1315 C CA . ALA A 1 161 ? -8.143 -1.362 25.693 1.00 94.31 161 ALA A CA 1
ATOM 1316 C C . ALA A 1 161 ? -7.576 -1.325 27.122 1.00 94.31 161 ALA A C 1
ATOM 1318 O O . ALA A 1 161 ? -8.125 -1.978 28.010 1.00 94.31 161 ALA A O 1
ATOM 1319 N N . ASP A 1 162 ? -6.545 -0.516 27.365 1.00 95.56 162 ASP A N 1
ATOM 1320 C CA . ASP A 1 162 ? -5.945 -0.326 28.685 1.00 95.56 162 ASP A CA 1
ATOM 1321 C C . ASP A 1 162 ? -6.954 0.293 29.663 1.00 95.56 162 ASP A C 1
ATOM 1323 O O . ASP A 1 162 ? -7.109 -0.206 30.778 1.00 95.56 162 ASP A O 1
ATOM 1327 N N . ARG A 1 163 ? -7.712 1.317 29.235 1.00 96.31 163 ARG A N 1
ATOM 1328 C CA . ARG A 1 163 ? -8.806 1.908 30.033 1.00 96.31 163 ARG A CA 1
ATOM 1329 C C . ARG A 1 163 ? -9.898 0.885 30.353 1.00 96.31 163 ARG A C 1
ATOM 1331 O O . ARG A 1 163 ? -10.310 0.775 31.506 1.00 96.31 163 ARG A O 1
ATOM 1338 N N . CYS A 1 164 ? -10.324 0.105 29.358 1.00 96.00 164 CYS A N 1
ATOM 1339 C CA . CYS A 1 164 ? -11.335 -0.941 29.539 1.00 96.00 164 CYS A CA 1
ATOM 1340 C C . CYS A 1 164 ? -10.875 -2.003 30.536 1.00 96.00 164 CYS A C 1
ATOM 1342 O O . CYS A 1 164 ? -11.628 -2.368 31.436 1.00 96.00 164 CYS A O 1
ATOM 1344 N N . SER A 1 165 ? -9.631 -2.467 30.395 1.00 95.94 165 SER A N 1
ATOM 1345 C CA . SER A 1 165 ? -9.019 -3.459 31.278 1.00 95.94 165 SER A CA 1
ATOM 1346 C C . SER A 1 165 ? -8.876 -2.926 32.705 1.00 95.94 165 SER A C 1
ATOM 1348 O O . SER A 1 165 ? -9.257 -3.603 33.661 1.00 95.94 165 SER A O 1
ATOM 1350 N N . ALA A 1 166 ? -8.416 -1.679 32.857 1.00 97.19 166 ALA A N 1
ATOM 1351 C CA . ALA A 1 166 ? -8.303 -1.016 34.151 1.00 97.19 166 ALA A CA 1
ATOM 1352 C C . ALA A 1 166 ? -9.663 -0.879 34.852 1.00 97.19 166 ALA A C 1
ATOM 1354 O O . ALA A 1 166 ? -9.745 -1.099 36.059 1.00 97.19 166 ALA A O 1
ATOM 1355 N N . LEU A 1 167 ? -10.739 -0.568 34.120 1.00 97.38 167 LEU A N 1
ATOM 1356 C CA . LEU A 1 167 ? -12.088 -0.545 34.688 1.00 97.38 167 LEU A CA 1
ATOM 1357 C C . LEU A 1 167 ? -12.590 -1.954 35.035 1.00 97.38 167 LEU A C 1
ATOM 1359 O O . LEU A 1 167 ? -13.179 -2.150 36.096 1.00 97.38 167 LEU A O 1
ATOM 1363 N N . ALA A 1 168 ? -12.322 -2.942 34.178 1.00 96.88 168 ALA A N 1
ATOM 1364 C CA . ALA A 1 168 ? -12.782 -4.318 34.348 1.00 96.88 168 ALA A CA 1
ATOM 1365 C C . ALA A 1 168 ? -12.256 -4.982 35.627 1.00 96.88 168 ALA A C 1
ATOM 1367 O O . ALA A 1 168 ? -12.972 -5.766 36.246 1.00 96.88 168 ALA A O 1
ATOM 1368 N N . VAL A 1 169 ? -11.027 -4.667 36.048 1.00 97.75 169 VAL A N 1
ATOM 1369 C CA . VAL A 1 169 ? -10.422 -5.242 37.264 1.00 97.75 169 VAL A CA 1
ATOM 1370 C C . VAL A 1 169 ? -10.870 -4.559 38.560 1.00 97.75 169 VAL A C 1
ATOM 1372 O O . VAL A 1 169 ? -10.635 -5.100 39.640 1.00 97.75 169 VAL A O 1
ATOM 1375 N N . ARG A 1 170 ? -11.509 -3.382 38.496 1.00 97.94 170 ARG A N 1
ATOM 1376 C CA . ARG A 1 170 ? -11.932 -2.651 39.700 1.00 97.94 170 ARG A CA 1
ATOM 1377 C C . ARG A 1 170 ? -13.164 -3.322 40.327 1.00 97.94 170 ARG A C 1
ATOM 1379 O O . ARG A 1 170 ? -14.136 -3.578 39.615 1.00 97.94 170 ARG A O 1
ATOM 1386 N N . PRO A 1 171 ? -13.177 -3.569 41.650 1.00 97.50 171 PRO A N 1
ATOM 1387 C CA . PRO A 1 171 ? -14.338 -4.118 42.335 1.00 97.50 171 PRO A CA 1
ATOM 1388 C C . PRO A 1 171 ? -15.380 -3.016 42.550 1.00 97.50 171 PRO A C 1
ATOM 1390 O O . PRO A 1 171 ? -15.392 -2.363 43.591 1.00 97.50 171 PRO A O 1
ATOM 1393 N N . LEU A 1 172 ? -16.228 -2.782 41.550 1.00 97.44 172 LEU A N 1
ATOM 1394 C CA . LEU A 1 172 ? -17.234 -1.708 41.557 1.00 97.44 172 LEU A CA 1
ATOM 1395 C C . LEU A 1 172 ? -18.656 -2.221 41.374 1.00 97.44 172 LEU A C 1
ATOM 1397 O O . LEU A 1 172 ? -19.598 -1.469 41.595 1.00 97.44 172 LEU A O 1
ATOM 1401 N N . TRP A 1 173 ? -18.828 -3.469 40.950 1.00 97.81 173 TRP A N 1
ATOM 1402 C CA . TRP A 1 173 ? -20.106 -3.942 40.441 1.00 97.81 173 TRP A CA 1
ATOM 1403 C C . TRP A 1 173 ? -20.891 -4.723 41.483 1.00 97.81 173 TRP A C 1
ATOM 1405 O O . TRP A 1 173 ? -20.348 -5.595 42.161 1.00 97.81 173 TRP A O 1
ATOM 1415 N N . GLY A 1 174 ? -22.182 -4.439 41.569 1.00 96.50 174 GLY A N 1
ATOM 1416 C CA . GLY A 1 174 ? -23.138 -5.164 42.388 1.00 96.50 174 GLY A CA 1
ATOM 1417 C C . GLY A 1 174 ? -24.344 -5.600 41.567 1.00 96.50 174 GLY A C 1
ATOM 1418 O O . GLY A 1 174 ? -24.619 -5.065 40.493 1.00 96.50 174 GLY A O 1
ATOM 1419 N N . TRP A 1 175 ? -25.089 -6.572 42.079 1.00 96.69 175 TRP A N 1
ATOM 1420 C CA . TRP A 1 175 ? -26.355 -6.999 41.494 1.00 96.69 175 TRP A CA 1
ATOM 1421 C C . TRP A 1 175 ? -27.407 -7.263 42.571 1.00 96.69 175 TRP A C 1
ATOM 1423 O O . TRP A 1 175 ? -27.080 -7.577 43.718 1.00 96.69 175 TRP A O 1
ATOM 1433 N N . ARG A 1 176 ? -28.683 -7.134 42.208 1.00 96.19 176 ARG A N 1
ATOM 1434 C CA . ARG A 1 176 ? -29.842 -7.493 43.040 1.00 96.19 176 ARG A CA 1
ATOM 1435 C C . ARG A 1 176 ? -30.899 -8.182 42.193 1.00 96.19 176 ARG A C 1
ATOM 1437 O O . ARG A 1 176 ? -31.110 -7.778 41.059 1.00 96.19 176 ARG A O 1
ATOM 1444 N N . LEU A 1 177 ? -31.551 -9.199 42.735 1.00 96.12 177 LEU A N 1
ATOM 1445 C CA . LEU A 1 177 ? -32.701 -9.828 42.089 1.00 96.12 177 LEU A CA 1
ATOM 1446 C C . LEU A 1 177 ? -33.982 -9.075 42.433 1.00 96.12 177 LEU A C 1
ATOM 1448 O O . LEU A 1 177 ? -34.091 -8.500 43.518 1.00 96.12 177 LEU A O 1
ATOM 1452 N N . ASP A 1 178 ? -34.947 -9.108 41.524 1.00 94.25 178 ASP A N 1
ATOM 1453 C CA . ASP A 1 178 ? -36.330 -8.795 41.863 1.00 94.25 178 ASP A CA 1
ATOM 1454 C C . ASP A 1 178 ? -36.955 -9.873 42.763 1.00 94.25 178 ASP A C 1
ATOM 1456 O O . ASP A 1 178 ? -36.344 -10.890 43.094 1.00 94.25 178 ASP A O 1
ATOM 1460 N N . GLU A 1 179 ? -38.202 -9.647 43.171 1.00 92.12 179 GLU A N 1
ATOM 1461 C CA . GLU A 1 179 ? -38.957 -10.599 43.989 1.00 92.12 179 GLU A CA 1
ATOM 1462 C C . GLU A 1 179 ? -39.160 -11.950 43.284 1.00 92.12 179 GLU A C 1
ATOM 1464 O O . GLU A 1 179 ? -39.197 -12.982 43.954 1.00 92.12 179 GLU A O 1
ATOM 1469 N N . SER A 1 180 ? -39.257 -11.954 41.947 1.00 91.12 180 SER A N 1
ATOM 1470 C CA . SER A 1 180 ? -39.449 -13.169 41.144 1.00 91.12 180 SER A CA 1
ATOM 1471 C C . SER A 1 180 ? -38.173 -14.005 40.984 1.00 91.12 180 SER A C 1
ATOM 1473 O O . SER A 1 180 ? -38.251 -15.215 40.780 1.00 91.12 180 SER A O 1
ATOM 1475 N N . GLY A 1 181 ? -36.998 -13.374 41.068 1.00 91.81 181 GLY A N 1
ATOM 1476 C CA . GLY A 1 181 ? -35.710 -13.991 40.757 1.00 91.81 181 GLY A CA 1
ATOM 1477 C C . GLY A 1 181 ? -35.417 -14.109 39.254 1.00 91.81 181 GLY A C 1
ATOM 1478 O O . GLY A 1 181 ? -34.325 -14.548 38.879 1.00 91.81 181 GLY A O 1
ATOM 1479 N N . GLU A 1 182 ? -36.343 -13.712 38.375 1.00 93.38 182 GLU A N 1
ATOM 1480 C CA . GLU A 1 182 ? -36.169 -13.809 36.921 1.00 93.38 182 GLU A CA 1
ATOM 1481 C C . GLU A 1 182 ? -35.281 -12.693 36.350 1.00 93.38 182 GLU A C 1
ATOM 1483 O O . GLU A 1 182 ? -34.651 -12.884 35.297 1.00 93.38 182 GLU A O 1
ATOM 1488 N N . THR A 1 183 ? -35.207 -11.546 37.040 1.00 95.50 183 THR A N 1
ATOM 1489 C CA . THR A 1 183 ? -34.484 -10.352 36.581 1.00 95.50 183 THR A CA 1
ATOM 1490 C C . THR A 1 183 ? -33.427 -9.914 37.592 1.00 95.50 183 THR A C 1
ATOM 1492 O O . THR A 1 183 ? -33.732 -9.657 38.755 1.00 95.50 183 THR A O 1
ATOM 1495 N N . ALA A 1 184 ? -32.181 -9.759 37.134 1.00 96.25 184 ALA A N 1
ATOM 1496 C CA . ALA A 1 184 ? -31.106 -9.169 37.928 1.00 96.25 184 ALA A CA 1
ATOM 1497 C C . ALA A 1 184 ? -30.843 -7.711 37.524 1.00 96.25 184 ALA A C 1
ATOM 1499 O O . ALA A 1 184 ? -30.588 -7.405 36.361 1.00 96.25 184 ALA A O 1
ATOM 1500 N N . TYR A 1 185 ? -30.851 -6.822 38.510 1.00 96.69 185 TYR A N 1
ATOM 1501 C CA . TYR A 1 185 ? -30.514 -5.410 38.397 1.00 96.69 185 TYR A CA 1
ATOM 1502 C C . TYR A 1 185 ? -29.047 -5.208 38.752 1.00 96.69 185 TYR A C 1
ATOM 1504 O O . TYR A 1 185 ? -28.643 -5.444 39.893 1.00 96.69 185 TYR A O 1
ATOM 1512 N N . VAL A 1 186 ? -28.248 -4.776 37.784 1.00 97.12 186 VAL A N 1
ATOM 1513 C CA . VAL A 1 186 ? -26.802 -4.596 37.910 1.00 97.12 186 VAL A CA 1
ATOM 1514 C C . VAL A 1 186 ? -26.488 -3.113 38.075 1.00 97.12 186 VAL A C 1
ATOM 1516 O O . VAL A 1 186 ? -26.944 -2.290 37.288 1.00 97.12 186 VAL A O 1
ATOM 1519 N N . HIS A 1 187 ? -25.706 -2.768 39.093 1.00 96.00 187 HIS A N 1
ATOM 1520 C CA . HIS A 1 187 ? -25.368 -1.386 39.436 1.00 96.00 187 HIS A CA 1
ATOM 1521 C C . HIS A 1 187 ? -23.877 -1.240 39.751 1.00 96.00 187 HIS A C 1
ATOM 1523 O O . HIS A 1 187 ? -23.186 -2.219 40.051 1.00 96.00 187 HIS A O 1
ATOM 1529 N N . ARG A 1 188 ? -23.384 -0.001 39.696 1.00 96.75 188 ARG A N 1
ATOM 1530 C CA . ARG A 1 188 ? -22.057 0.371 40.195 1.00 96.75 188 ARG A CA 1
ATOM 1531 C C . ARG A 1 188 ? -22.177 0.971 41.586 1.00 96.75 188 ARG A C 1
ATOM 1533 O O . ARG A 1 188 ? -23.094 1.731 41.856 1.00 96.75 188 ARG A O 1
ATOM 1540 N N . HIS A 1 189 ? -21.241 0.636 42.463 1.00 95.12 189 HIS A N 1
ATOM 1541 C CA . HIS A 1 189 ? -21.191 1.153 43.830 1.00 95.12 189 HIS A CA 1
ATOM 1542 C C . HIS A 1 189 ? -20.568 2.552 43.930 1.00 95.12 189 HIS A C 1
ATOM 1544 O O . HIS A 1 189 ? -20.735 3.210 44.951 1.00 95.12 189 HIS A O 1
ATOM 1550 N N . ASP A 1 190 ? -19.828 2.989 42.908 1.00 96.62 190 ASP A N 1
ATOM 1551 C CA . ASP A 1 190 ? -19.144 4.286 42.861 1.00 96.62 190 ASP A CA 1
ATOM 1552 C C . ASP A 1 190 ? -19.906 5.362 42.073 1.00 96.62 190 ASP A C 1
ATOM 1554 O O . ASP A 1 190 ? -19.384 6.455 41.869 1.00 96.62 190 ASP A O 1
ATOM 1558 N N . VAL A 1 191 ? -21.124 5.055 41.626 1.00 96.00 191 VAL A N 1
ATOM 1559 C CA . VAL A 1 191 ? -21.989 5.954 40.859 1.00 96.00 191 VAL A CA 1
ATOM 1560 C C . VAL A 1 191 ? -23.351 5.988 41.536 1.00 96.00 191 VAL A C 1
ATOM 1562 O O . VAL A 1 191 ? -23.893 4.937 41.881 1.00 96.00 191 VAL A O 1
ATOM 1565 N N . ASP A 1 192 ? -23.903 7.185 41.724 1.00 94.00 192 ASP A N 1
ATOM 1566 C CA . ASP A 1 192 ? -25.264 7.326 42.234 1.00 94.00 192 ASP A CA 1
ATOM 1567 C C . ASP A 1 192 ? -26.249 6.731 41.214 1.00 94.00 192 ASP A C 1
ATOM 1569 O O . ASP A 1 192 ? -26.207 7.107 40.038 1.00 94.00 192 ASP A O 1
ATOM 1573 N N . PRO A 1 193 ? -27.116 5.787 41.623 1.00 91.56 193 PRO A N 1
ATOM 1574 C CA . PRO A 1 193 ? -28.002 5.110 40.691 1.00 91.56 193 PRO A CA 1
ATOM 1575 C C . PRO A 1 193 ? -29.030 6.092 40.122 1.00 91.56 193 PRO A C 1
ATOM 1577 O O . PRO A 1 193 ? -29.567 6.934 40.846 1.00 91.56 193 PRO A O 1
ATOM 1580 N N . ALA A 1 194 ? -29.337 5.960 38.830 1.00 90.19 194 ALA A N 1
ATOM 1581 C CA . ALA A 1 194 ? -30.352 6.792 38.178 1.00 90.19 194 ALA A CA 1
ATOM 1582 C C . ALA A 1 194 ? -31.757 6.485 38.721 1.00 90.19 194 ALA A C 1
ATOM 1584 O O . ALA A 1 194 ? -32.610 7.368 38.815 1.00 90.19 194 ALA A O 1
ATOM 1585 N N . GLU A 1 195 ? -31.978 5.228 39.099 1.00 87.88 195 GLU A N 1
ATOM 1586 C CA . GLU A 1 195 ? -33.208 4.742 39.706 1.00 87.88 195 GLU A CA 1
ATOM 1587 C C . GLU A 1 195 ? -32.866 3.829 40.885 1.00 87.88 195 GLU A C 1
ATOM 1589 O O . GLU A 1 195 ? -31.938 3.020 40.818 1.00 87.88 195 GLU A O 1
ATOM 1594 N N . ALA A 1 196 ? -33.601 3.960 41.992 1.00 81.56 196 ALA A N 1
ATOM 1595 C CA . ALA A 1 196 ? -33.368 3.112 43.152 1.00 81.56 196 ALA A CA 1
ATOM 1596 C C . ALA A 1 196 ? -33.594 1.641 42.760 1.00 81.56 196 ALA A C 1
ATOM 1598 O O . ALA A 1 196 ? -34.661 1.315 42.232 1.00 81.56 196 ALA A O 1
ATOM 1599 N N . PRO A 1 197 ? -32.633 0.735 43.022 1.00 76.50 197 PRO A N 1
ATOM 1600 C CA . PRO A 1 197 ? -32.828 -0.669 42.706 1.00 76.50 197 PRO A CA 1
ATOM 1601 C C . PRO A 1 197 ? -34.041 -1.192 43.484 1.00 76.50 197 PRO A C 1
ATOM 1603 O O . PRO A 1 197 ? -34.231 -0.794 44.642 1.00 76.50 197 PRO A O 1
ATOM 1606 N N . PRO A 1 198 ? -34.844 -2.094 42.893 1.00 79.62 198 PRO A N 1
ATOM 1607 C CA . PRO A 1 198 ? -36.016 -2.632 43.565 1.00 79.62 198 PRO A CA 1
ATOM 1608 C C . PRO A 1 198 ? -35.626 -3.268 44.903 1.00 79.62 198 PRO A C 1
ATOM 1610 O O . PRO A 1 198 ? -34.481 -3.699 45.102 1.00 79.62 198 PRO A O 1
ATOM 1613 N N . ALA A 1 199 ? -36.585 -3.308 45.832 1.00 75.56 199 ALA A N 1
ATOM 1614 C CA . ALA A 1 199 ? -36.436 -3.992 47.110 1.00 75.56 199 ALA A CA 1
ATOM 1615 C C . ALA A 1 199 ? -36.276 -5.500 46.854 1.00 75.56 199 ALA A C 1
ATOM 1617 O O . ALA A 1 199 ? -37.234 -6.260 46.827 1.00 75.56 199 ALA A O 1
ATOM 1618 N N . GLY A 1 200 ? -35.044 -5.908 46.568 1.00 70.94 200 GLY A N 1
ATOM 1619 C CA . GLY A 1 200 ? -34.717 -7.272 46.199 1.00 70.94 200 GLY A CA 1
ATOM 1620 C C . GLY A 1 200 ? -34.658 -8.192 47.408 1.00 70.94 200 GLY A C 1
ATOM 1621 O O . GLY A 1 200 ? -34.241 -7.797 48.497 1.00 70.94 200 GLY A O 1
ATOM 1622 N N . THR A 1 201 ? -35.010 -9.453 47.191 1.00 74.38 201 THR A N 1
ATOM 1623 C CA . THR A 1 201 ? -34.900 -10.531 48.185 1.00 74.38 201 THR A CA 1
ATOM 1624 C C . THR A 1 201 ? -33.454 -10.991 48.382 1.00 74.38 201 THR A C 1
ATOM 1626 O O . THR A 1 201 ? -33.080 -11.425 49.472 1.00 74.38 201 THR A O 1
ATOM 1629 N N . ARG A 1 202 ? -32.618 -10.879 47.340 1.00 91.50 202 ARG A N 1
ATOM 1630 C CA . ARG A 1 202 ? -31.210 -11.301 47.338 1.00 91.50 202 ARG A CA 1
ATOM 1631 C C . ARG A 1 202 ? -30.363 -10.354 46.493 1.00 91.50 202 ARG A C 1
ATOM 1633 O O . ARG A 1 202 ? -30.776 -9.910 45.425 1.00 91.50 202 ARG A O 1
ATOM 1640 N N . GLY A 1 203 ? -29.147 -10.081 46.949 1.00 92.19 203 GLY A N 1
ATOM 1641 C CA . GLY A 1 203 ? -28.185 -9.275 46.208 1.00 92.19 203 GLY A CA 1
ATOM 1642 C C . GLY A 1 203 ? -26.747 -9.586 46.583 1.00 92.19 203 GLY A C 1
ATOM 1643 O O . GLY A 1 203 ? -26.476 -10.299 47.552 1.00 92.19 203 GLY A O 1
ATOM 1644 N N . SER A 1 204 ? -25.820 -9.038 45.808 1.00 93.75 204 SER A N 1
ATOM 1645 C CA . SER A 1 204 ? -24.395 -9.097 46.104 1.00 93.75 204 SER A CA 1
ATOM 1646 C C . SER A 1 204 ? -24.088 -8.392 47.427 1.00 93.75 204 SER A C 1
ATOM 1648 O O . SER A 1 204 ? -24.487 -7.249 47.641 1.00 93.75 204 SER A O 1
ATOM 1650 N N . THR A 1 205 ? -23.332 -9.054 48.300 1.00 90.88 205 THR A N 1
ATOM 1651 C CA . THR A 1 205 ? -22.919 -8.515 49.609 1.00 90.88 205 THR A CA 1
ATOM 1652 C C . THR A 1 205 ? -21.631 -7.697 49.557 1.00 90.88 205 THR A C 1
ATOM 1654 O O . THR A 1 205 ? -21.303 -6.996 50.510 1.00 90.88 205 THR A O 1
ATOM 1657 N N . ARG A 1 206 ? -20.888 -7.790 48.452 1.00 94.06 206 ARG A N 1
ATOM 1658 C CA . ARG A 1 206 ? -19.646 -7.061 48.199 1.00 94.06 206 ARG A CA 1
ATOM 1659 C C . ARG A 1 206 ? -19.583 -6.636 46.733 1.00 94.06 206 ARG A C 1
ATOM 1661 O O . ARG A 1 206 ? -20.215 -7.304 45.910 1.00 94.06 206 ARG A O 1
ATOM 1668 N N . PRO A 1 207 ? -18.806 -5.597 46.407 1.00 96.44 207 PRO A N 1
ATOM 1669 C CA . PRO A 1 207 ? -18.545 -5.242 45.026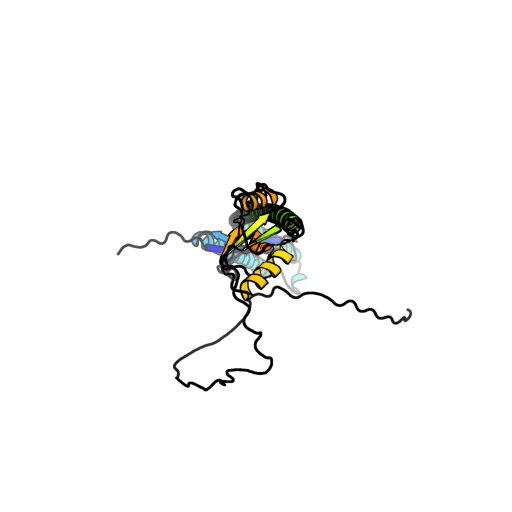 1.00 96.44 207 PRO A CA 1
ATOM 1670 C C . PRO A 1 207 ? -17.637 -6.278 44.342 1.00 96.44 207 PRO A C 1
ATOM 1672 O O . PRO A 1 207 ? -16.749 -6.864 44.968 1.00 96.44 207 PRO A O 1
ATOM 1675 N N . TRP A 1 208 ? -17.849 -6.473 43.045 1.00 97.38 208 TRP A N 1
ATOM 1676 C CA . TRP A 1 208 ? -17.147 -7.432 42.192 1.00 97.38 208 TRP A CA 1
ATOM 1677 C C . TRP A 1 208 ? -16.422 -6.726 41.048 1.00 97.38 208 TRP A C 1
ATOM 1679 O O . TRP A 1 208 ? -16.844 -5.656 40.600 1.00 97.38 208 TRP A O 1
ATOM 1689 N N . CYS A 1 209 ? -15.324 -7.319 40.570 1.00 97.81 209 CYS A N 1
ATOM 1690 C CA . CYS A 1 209 ? -14.749 -6.921 39.286 1.00 97.81 209 CYS A CA 1
ATOM 1691 C C . CYS A 1 209 ? -15.627 -7.444 38.135 1.00 97.81 209 CYS A C 1
ATOM 1693 O O . CYS A 1 209 ? -16.461 -8.323 38.351 1.00 97.81 209 CYS A O 1
ATOM 1695 N N . ALA A 1 210 ? -15.463 -6.924 36.918 1.00 96.81 210 ALA A N 1
ATOM 1696 C CA . ALA A 1 210 ? -16.301 -7.308 35.777 1.00 96.81 210 ALA A CA 1
ATOM 1697 C C . ALA A 1 210 ? -16.215 -8.815 35.465 1.00 96.81 210 ALA A C 1
ATOM 1699 O O . ALA A 1 210 ? -17.230 -9.438 35.164 1.00 96.81 210 ALA A O 1
ATOM 1700 N N . TYR A 1 211 ? -15.027 -9.413 35.613 1.00 95.38 211 TYR A N 1
ATOM 1701 C CA . TYR A 1 211 ? -14.824 -10.849 35.400 1.00 95.38 211 TYR A CA 1
ATOM 1702 C C . TYR A 1 211 ? -15.565 -11.699 36.439 1.00 95.38 211 TYR A C 1
ATOM 1704 O O . TYR A 1 211 ? -16.224 -12.673 36.091 1.00 95.38 211 TYR A O 1
ATOM 1712 N N . ASP A 1 212 ? -15.487 -11.323 37.717 1.00 96.88 212 ASP A N 1
ATOM 1713 C CA . ASP A 1 212 ? -16.187 -12.059 38.772 1.00 96.88 212 ASP A CA 1
ATOM 1714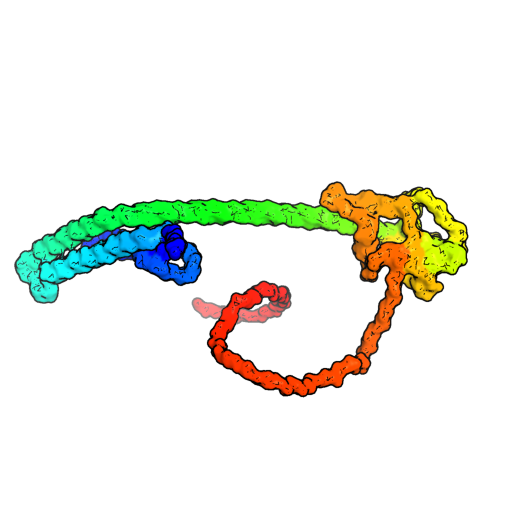 C C . ASP A 1 212 ? -17.701 -11.831 38.701 1.00 96.88 212 ASP A C 1
ATOM 1716 O O . ASP A 1 212 ? -18.481 -12.731 39.011 1.00 96.88 212 ASP A O 1
ATOM 1720 N N . LEU A 1 213 ? -18.123 -10.631 38.289 1.00 97.38 213 LEU A N 1
ATOM 1721 C CA . LEU A 1 213 ? -19.521 -10.314 38.036 1.00 97.38 213 LEU A CA 1
ATOM 1722 C C . LEU A 1 213 ? -20.085 -11.231 36.952 1.00 97.38 213 LEU A C 1
ATOM 1724 O O . LEU A 1 213 ? -21.151 -11.800 37.163 1.00 97.38 213 LEU A O 1
ATOM 1728 N N . GLU A 1 214 ? -19.377 -11.412 35.833 1.00 97.00 214 GLU A N 1
ATOM 1729 C CA . GLU A 1 214 ? -19.781 -12.350 34.781 1.00 97.00 214 GLU A CA 1
ATOM 1730 C C . GLU A 1 214 ? -20.047 -13.747 35.359 1.00 97.00 214 GLU A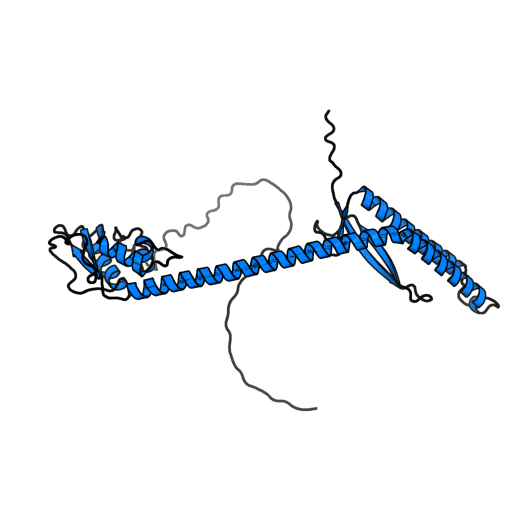 C 1
ATOM 1732 O O . GLU A 1 214 ? -21.128 -14.301 35.154 1.00 97.00 214 GLU A O 1
ATOM 1737 N N . ASP A 1 215 ? -19.111 -14.284 36.145 1.00 95.69 215 ASP A N 1
ATOM 1738 C CA . ASP A 1 215 ? -19.261 -15.600 36.771 1.00 95.69 215 ASP A CA 1
ATOM 1739 C C . ASP A 1 215 ? -20.476 -15.662 37.716 1.00 95.69 215 ASP A C 1
ATOM 1741 O O . ASP A 1 215 ? -21.173 -16.680 37.763 1.00 95.69 215 ASP A O 1
ATOM 1745 N N . GLN A 1 216 ? -20.770 -14.589 38.461 1.00 96.38 216 GLN A N 1
ATOM 1746 C CA . GLN A 1 216 ? -21.973 -14.521 39.301 1.00 96.38 216 GLN A CA 1
ATOM 1747 C C . GLN A 1 216 ? -23.257 -14.492 38.466 1.00 96.38 216 GLN A C 1
ATOM 1749 O O . GLN A 1 216 ? -24.194 -15.230 38.768 1.00 96.38 216 GLN A O 1
ATOM 1754 N N . LEU A 1 217 ? -23.307 -13.680 37.408 1.00 96.38 217 LEU A N 1
ATOM 1755 C CA . LEU A 1 217 ? -24.479 -13.571 36.538 1.00 96.38 217 LEU A CA 1
ATOM 1756 C C . LEU A 1 217 ? -24.758 -14.892 35.809 1.00 96.38 217 LEU A C 1
ATOM 1758 O O . LEU A 1 217 ? -25.911 -15.299 35.687 1.00 96.38 217 LEU A O 1
ATOM 1762 N N . LEU A 1 218 ? -23.717 -15.618 35.395 1.00 95.12 218 LEU A N 1
ATOM 1763 C CA . LEU A 1 218 ? -23.864 -16.954 34.813 1.00 95.12 218 LEU A CA 1
ATOM 1764 C C . LEU A 1 218 ? -24.442 -17.964 35.815 1.00 95.12 218 LEU A C 1
ATOM 1766 O O . LEU A 1 218 ? -25.301 -18.764 35.444 1.00 95.12 218 LEU A O 1
ATOM 1770 N N . ARG A 1 219 ? -24.025 -17.913 37.090 1.00 94.62 219 ARG A N 1
ATOM 1771 C CA . ARG A 1 219 ? -24.610 -18.757 38.150 1.00 94.62 219 ARG A CA 1
ATOM 1772 C C . ARG A 1 219 ? -26.088 -18.445 38.360 1.00 94.62 219 ARG A C 1
ATOM 1774 O O . ARG A 1 219 ? -26.889 -19.375 38.389 1.00 94.62 219 ARG A O 1
ATOM 1781 N N . LEU A 1 220 ? -26.467 -17.168 38.396 1.00 94.94 220 LEU A N 1
ATOM 1782 C CA . LEU A 1 220 ? -27.879 -16.766 38.436 1.00 94.94 220 LEU A CA 1
ATOM 1783 C C . LEU A 1 220 ? -28.665 -17.315 37.236 1.00 94.94 220 LEU A C 1
ATOM 1785 O O . LEU A 1 220 ? -29.789 -17.788 37.392 1.00 94.94 220 LEU A O 1
ATOM 1789 N N . GLY A 1 221 ? -28.038 -17.359 36.058 1.00 93.81 221 GLY A N 1
ATOM 1790 C CA . GLY A 1 221 ? -28.588 -18.006 34.865 1.00 93.81 221 GLY A CA 1
ATOM 1791 C C . GLY A 1 221 ? -28.988 -19.466 35.074 1.00 93.81 221 GLY A C 1
ATOM 1792 O O . GLY A 1 221 ? -30.026 -19.909 34.580 1.00 93.81 221 GLY A O 1
ATOM 1793 N N . THR A 1 222 ? -28.185 -20.216 35.834 1.00 92.56 222 THR A N 1
ATOM 1794 C CA . THR A 1 222 ? -28.487 -21.613 36.190 1.00 92.56 222 THR A CA 1
ATOM 1795 C C . THR A 1 222 ? -29.579 -21.744 37.253 1.00 92.56 222 THR A C 1
ATOM 1797 O O . THR A 1 222 ? -30.267 -22.760 37.287 1.00 92.56 222 THR A O 1
ATOM 1800 N N . GLU A 1 223 ? -29.775 -20.708 38.073 1.00 92.50 223 GLU A N 1
ATOM 1801 C CA . GLU A 1 223 ? -30.821 -20.629 39.104 1.00 92.50 223 GLU A CA 1
ATOM 1802 C C . GLU A 1 223 ? -32.179 -20.161 38.541 1.00 92.50 223 GLU A C 1
ATOM 1804 O O . GLU A 1 223 ? -33.185 -20.224 39.241 1.00 92.50 223 GLU A O 1
ATOM 1809 N N . GLY A 1 224 ? -32.231 -19.741 37.271 1.00 92.44 224 GLY A N 1
ATOM 1810 C CA . GLY A 1 224 ? -33.466 -19.376 36.571 1.00 92.44 224 GLY A CA 1
ATOM 1811 C C . GLY A 1 224 ? -33.543 -17.920 36.114 1.00 92.44 224 GLY A C 1
ATOM 1812 O O . GLY A 1 224 ? -34.431 -17.593 35.329 1.00 92.44 224 GLY A O 1
ATOM 1813 N N . THR A 1 225 ? -32.602 -17.061 36.512 1.00 95.00 225 THR A N 1
ATOM 1814 C CA . THR A 1 225 ? -32.543 -15.669 36.047 1.00 95.00 225 THR A CA 1
ATOM 1815 C C . THR A 1 225 ? -32.265 -15.62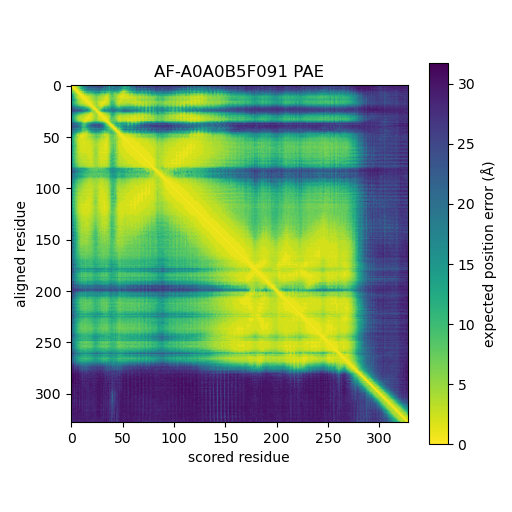3 34.545 1.00 95.00 225 THR A C 1
ATOM 1817 O O . THR A 1 225 ? -31.372 -16.301 34.040 1.00 95.00 225 THR A O 1
ATOM 1820 N N . ARG A 1 226 ? -33.021 -14.820 33.791 1.00 92.38 226 ARG A N 1
ATOM 1821 C CA . ARG A 1 226 ? -32.867 -14.724 32.324 1.00 92.38 226 ARG A CA 1
ATOM 1822 C C . ARG A 1 226 ? -32.517 -13.328 31.843 1.00 92.38 226 ARG A C 1
ATOM 1824 O O . ARG A 1 226 ? -31.881 -13.196 30.797 1.00 92.38 226 ARG A O 1
ATOM 1831 N N . ARG A 1 227 ? -32.941 -12.304 32.582 1.00 95.50 227 ARG A N 1
ATOM 1832 C CA . ARG A 1 227 ? -32.848 -10.903 32.166 1.00 95.50 227 ARG A CA 1
ATOM 1833 C C . ARG A 1 227 ? -31.916 -10.119 33.072 1.00 95.50 227 ARG A C 1
ATOM 1835 O O . ARG A 1 227 ? -31.910 -10.318 34.285 1.00 95.50 227 ARG A O 1
ATOM 1842 N N . LEU A 1 228 ? -31.170 -9.207 32.462 1.00 97.00 228 LEU A N 1
ATOM 1843 C CA . LEU A 1 228 ? -30.313 -8.248 33.139 1.00 97.00 228 LEU A CA 1
ATOM 1844 C C . LEU A 1 228 ? -30.787 -6.831 32.837 1.00 97.00 228 LEU A C 1
ATOM 1846 O O . LEU A 1 228 ? -30.987 -6.466 31.677 1.00 97.00 228 LEU A O 1
ATOM 1850 N N . VAL A 1 229 ? -30.920 -6.027 33.884 1.00 96.81 229 VAL A N 1
ATOM 1851 C CA . VAL A 1 229 ? -31.207 -4.597 33.793 1.00 96.81 229 VAL A CA 1
ATOM 1852 C C . VAL A 1 229 ? -30.025 -3.853 34.387 1.00 96.81 229 VAL A C 1
ATOM 1854 O O . VAL A 1 229 ? -29.762 -3.939 35.581 1.00 96.81 229 VAL A O 1
ATOM 1857 N N . TRP A 1 230 ? -29.283 -3.144 33.546 1.00 97.38 230 TRP A N 1
ATOM 1858 C CA . TRP A 1 230 ? -28.150 -2.335 33.983 1.00 97.38 230 TRP A CA 1
ATOM 1859 C C . TRP A 1 230 ? -28.624 -0.936 34.353 1.00 97.38 230 TRP A C 1
ATOM 1861 O O . TRP A 1 230 ? -29.345 -0.313 33.573 1.00 97.38 230 TRP A O 1
ATOM 1871 N N . ASP A 1 231 ? -28.182 -0.437 35.504 1.00 96.94 231 ASP A N 1
ATOM 1872 C CA . ASP A 1 231 ? -28.395 0.951 35.902 1.00 96.94 231 ASP A CA 1
ATOM 1873 C C . ASP A 1 231 ? -27.857 1.911 34.827 1.00 96.94 231 ASP A C 1
ATOM 1875 O O . ASP A 1 231 ? -26.742 1.756 34.317 1.00 96.94 231 ASP A O 1
ATOM 1879 N N . GLN A 1 232 ? -28.670 2.901 34.458 1.00 96.69 232 GLN A N 1
ATOM 1880 C CA . GLN A 1 232 ? -28.360 3.785 33.339 1.00 96.69 232 GLN A CA 1
ATOM 1881 C C . GLN A 1 232 ? -27.146 4.676 33.636 1.00 96.69 232 GLN A C 1
ATOM 1883 O O . GLN A 1 232 ? -26.284 4.820 32.766 1.00 96.69 232 GLN A O 1
ATOM 1888 N N . ALA A 1 233 ? -27.025 5.199 34.861 1.00 96.88 233 ALA A N 1
ATOM 1889 C CA . ALA A 1 233 ? -25.880 6.017 35.259 1.00 96.88 233 ALA A CA 1
ATOM 1890 C C . ALA A 1 233 ? -24.578 5.198 35.234 1.00 96.88 233 ALA A C 1
ATOM 1892 O O . ALA A 1 233 ? -23.547 5.670 34.753 1.00 96.88 233 ALA A O 1
ATOM 1893 N N . ALA A 1 234 ? -24.626 3.931 35.650 1.00 97.00 234 ALA A N 1
ATOM 1894 C CA . ALA A 1 234 ? -23.499 3.012 35.553 1.00 97.00 234 ALA A CA 1
ATOM 1895 C C . ALA A 1 234 ? -23.057 2.761 34.100 1.00 97.00 234 ALA A C 1
ATOM 1897 O O . ALA A 1 234 ? -21.853 2.763 33.819 1.00 97.00 234 ALA A O 1
ATOM 1898 N N . ARG A 1 235 ? -24.006 2.565 33.170 1.00 97.81 235 ARG A N 1
ATOM 1899 C CA . ARG A 1 235 ? -23.704 2.388 31.735 1.00 97.81 235 ARG A CA 1
ATOM 1900 C C . ARG A 1 235 ? -23.047 3.630 31.147 1.00 97.81 235 ARG A C 1
ATOM 1902 O O . ARG A 1 235 ? -22.052 3.518 30.434 1.00 97.81 235 ARG A O 1
ATOM 1909 N N . GLU A 1 236 ? -23.589 4.804 31.455 1.00 97.50 236 GLU A N 1
ATOM 1910 C CA . GLU A 1 236 ? -23.050 6.085 30.997 1.00 97.50 236 GLU A CA 1
ATOM 1911 C C . GLU A 1 236 ? -21.647 6.335 31.557 1.00 97.50 236 GLU A C 1
ATOM 1913 O O . GLU A 1 236 ? -20.745 6.701 30.803 1.00 97.50 236 GLU A O 1
ATOM 1918 N N . ALA A 1 237 ? -21.418 6.036 32.838 1.00 97.50 237 ALA A N 1
ATOM 1919 C CA . ALA A 1 237 ? -20.102 6.152 33.459 1.00 97.50 237 ALA A CA 1
ATOM 1920 C C . ALA A 1 237 ? -19.052 5.258 32.774 1.00 97.50 237 ALA A C 1
ATOM 1922 O O . ALA A 1 237 ? -17.937 5.707 32.514 1.00 97.50 237 ALA A O 1
ATOM 1923 N N . VAL A 1 238 ? -19.404 4.016 32.410 1.00 97.62 238 VAL A N 1
ATOM 1924 C CA . VAL A 1 238 ? -18.511 3.138 31.627 1.00 97.62 238 VAL A CA 1
ATOM 1925 C C . VAL A 1 238 ? -18.163 3.764 30.282 1.00 97.62 238 VAL A C 1
ATOM 1927 O O . VAL A 1 238 ? -16.989 3.795 29.913 1.00 97.62 238 VAL A O 1
ATOM 1930 N N . VAL A 1 239 ? -19.162 4.268 29.552 1.00 97.50 239 VAL A N 1
ATOM 1931 C CA . VAL A 1 239 ? -18.945 4.906 28.246 1.00 97.50 239 VAL A CA 1
ATOM 1932 C C . VAL A 1 239 ? -17.996 6.093 28.390 1.00 97.50 239 VAL A C 1
ATOM 1934 O O . VAL A 1 239 ? -17.064 6.210 27.600 1.00 97.50 239 VAL A O 1
ATOM 1937 N N . VAL A 1 240 ? -18.173 6.930 29.413 1.00 96.69 240 VAL A N 1
ATOM 1938 C CA . VAL A 1 240 ? -17.303 8.087 29.674 1.00 96.69 240 VAL A CA 1
ATOM 1939 C C . VAL A 1 240 ? -15.871 7.666 30.026 1.00 96.69 240 VAL A C 1
ATOM 1941 O O . VAL A 1 240 ? -14.923 8.242 29.496 1.00 96.69 240 VAL A O 1
ATOM 1944 N N . GLU A 1 241 ? -15.690 6.664 30.888 1.00 97.06 241 GLU A N 1
ATOM 1945 C CA . GLU A 1 241 ? -14.360 6.222 31.337 1.00 97.06 241 GLU A CA 1
ATOM 1946 C C . GLU A 1 241 ? -13.580 5.468 30.247 1.00 97.06 241 GLU A C 1
ATOM 1948 O O . GLU A 1 241 ? -12.362 5.632 30.119 1.00 97.06 241 GLU A O 1
ATOM 1953 N N . CYS A 1 242 ? -14.274 4.639 29.463 1.00 96.19 242 CYS A N 1
ATOM 1954 C CA . CYS A 1 242 ? -13.656 3.735 28.493 1.00 96.19 242 CYS A CA 1
ATOM 1955 C C . CYS A 1 242 ? -13.561 4.315 27.080 1.00 96.19 242 CYS A C 1
ATOM 1957 O O . CYS A 1 242 ? -12.723 3.860 26.303 1.00 96.19 242 CYS A O 1
ATOM 1959 N N . SER A 1 243 ? -14.368 5.320 26.733 1.00 93.81 243 SER A N 1
ATOM 1960 C CA . SER A 1 243 ? -14.254 5.995 25.438 1.00 93.81 243 SER A CA 1
ATOM 1961 C C . SER A 1 243 ? -13.033 6.906 25.379 1.00 93.81 243 SER A C 1
ATOM 1963 O O . SER A 1 243 ? -12.609 7.502 26.371 1.00 93.81 243 SER A O 1
ATOM 1965 N N . THR A 1 244 ? -12.507 7.096 24.171 1.00 91.19 244 THR A N 1
ATOM 1966 C CA . THR A 1 244 ? -11.618 8.225 23.875 1.00 91.19 244 THR A CA 1
ATOM 1967 C C . THR A 1 244 ? -12.313 9.170 22.893 1.00 91.19 244 THR A C 1
ATOM 1969 O O . THR A 1 244 ? -13.154 8.718 22.115 1.00 91.19 244 THR A O 1
ATOM 1972 N N . PRO A 1 245 ? -11.953 10.467 22.838 1.00 90.25 245 PRO A N 1
ATOM 1973 C CA . PRO A 1 245 ? -12.538 11.390 21.860 1.00 90.25 245 PRO A CA 1
ATOM 1974 C C . PRO A 1 245 ? -12.384 10.937 20.399 1.00 90.25 245 PRO A C 1
ATOM 1976 O O . PRO A 1 245 ? -13.129 11.383 19.533 1.00 90.25 245 PRO A O 1
ATOM 1979 N N . ARG A 1 246 ? -11.394 10.080 20.116 1.00 90.62 246 ARG A N 1
ATOM 1980 C CA . ARG A 1 246 ? -11.083 9.572 18.772 1.00 90.62 246 ARG A CA 1
ATOM 1981 C C . ARG A 1 246 ? -11.608 8.159 18.511 1.00 90.62 246 ARG A C 1
ATOM 1983 O O . ARG A 1 246 ? -11.531 7.703 17.376 1.00 90.62 246 ARG A O 1
ATOM 1990 N N . ASP A 1 247 ? -12.095 7.476 19.540 1.00 91.50 247 ASP A N 1
ATOM 1991 C CA . ASP A 1 247 ? -12.573 6.095 19.486 1.00 91.50 247 ASP A CA 1
ATOM 1992 C C . ASP A 1 247 ? -13.646 5.912 20.574 1.00 91.50 247 ASP A C 1
ATOM 1994 O O . ASP A 1 247 ? -13.330 5.493 21.698 1.00 91.50 247 ASP A O 1
ATOM 1998 N N . PRO A 1 248 ? -14.887 6.362 20.296 1.00 93.06 248 PRO A N 1
ATOM 1999 C CA . PRO A 1 248 ? -15.998 6.220 21.223 1.00 93.06 248 PRO A CA 1
ATOM 2000 C C . PRO A 1 248 ? -16.383 4.745 21.352 1.00 93.06 248 PRO A C 1
ATOM 2002 O O . PRO A 1 248 ? -16.424 4.018 20.363 1.00 93.06 248 PRO A O 1
ATOM 2005 N N . MET A 1 249 ? -16.698 4.318 22.571 1.00 94.50 249 MET A N 1
ATOM 2006 C CA . MET A 1 249 ? -17.073 2.944 22.883 1.00 94.50 249 MET A CA 1
ATOM 2007 C C . MET A 1 249 ? -18.492 2.901 23.436 1.00 94.50 249 MET A C 1
ATOM 2009 O O . MET A 1 249 ? -18.826 3.608 24.385 1.00 94.50 249 MET A O 1
ATOM 2013 N N . ALA A 1 250 ? -19.324 2.029 22.873 1.00 96.50 250 ALA A N 1
ATOM 2014 C CA . ALA A 1 250 ? -20.636 1.743 23.437 1.00 96.50 250 ALA A CA 1
ATOM 2015 C C . ALA A 1 250 ? -20.524 0.784 24.635 1.00 96.50 250 ALA A C 1
ATOM 2017 O O . ALA A 1 250 ? -19.646 -0.077 24.675 1.00 96.50 250 ALA A O 1
ATOM 2018 N N . PHE A 1 251 ? -21.465 0.866 25.580 1.00 97.19 251 PHE A N 1
ATOM 2019 C CA . PHE A 1 251 ? -21.500 -0.032 26.742 1.00 97.19 251 PHE A CA 1
ATOM 2020 C C . PHE A 1 251 ? -21.543 -1.524 26.353 1.00 97.19 251 PHE A C 1
ATOM 2022 O O . PHE A 1 251 ? -20.840 -2.335 26.947 1.00 97.19 251 PHE A O 1
ATOM 2029 N N . GLU A 1 252 ? -22.324 -1.883 25.327 1.00 96.44 252 GLU A N 1
ATOM 2030 C CA . GLU A 1 252 ? -22.404 -3.265 24.824 1.00 96.44 252 GLU A CA 1
ATOM 2031 C C . GLU A 1 252 ? -21.046 -3.773 24.320 1.00 96.44 252 GLU A C 1
ATOM 2033 O O . GLU A 1 252 ? -20.672 -4.915 24.578 1.00 96.44 252 GLU A O 1
ATOM 2038 N N . GLU A 1 253 ? -20.290 -2.912 23.630 1.00 95.12 253 GLU A N 1
ATOM 2039 C CA . GLU A 1 253 ? -18.950 -3.237 23.137 1.00 95.12 253 GLU A CA 1
ATOM 2040 C C . GLU A 1 253 ? -17.974 -3.428 24.302 1.00 95.12 253 GLU A C 1
ATOM 2042 O O . GLU A 1 253 ? -17.195 -4.382 24.293 1.00 95.12 253 GLU A O 1
ATOM 2047 N N . TRP A 1 254 ? -18.042 -2.570 25.327 1.00 96.25 254 TRP A N 1
ATOM 2048 C CA . TRP A 1 254 ? -17.247 -2.731 26.543 1.00 96.25 254 TRP A CA 1
ATOM 2049 C C . TRP A 1 254 ? -17.537 -4.073 27.223 1.00 96.25 254 TRP A C 1
ATOM 2051 O O . TRP A 1 254 ? -16.608 -4.847 27.454 1.00 96.25 254 TRP A O 1
ATOM 2061 N N . TRP A 1 255 ? -18.813 -4.383 27.484 1.00 96.31 255 TRP A N 1
ATOM 2062 C CA . TRP A 1 255 ? -19.201 -5.621 28.163 1.00 96.31 255 TRP A CA 1
ATOM 2063 C C . TRP A 1 255 ? -18.751 -6.856 27.377 1.00 96.31 255 TRP A C 1
ATOM 2065 O O . TRP A 1 255 ? -18.136 -7.757 27.944 1.00 96.31 255 TRP A O 1
ATOM 2075 N N . ALA A 1 256 ? -18.947 -6.865 26.055 1.00 93.62 256 ALA A N 1
ATOM 2076 C CA . ALA A 1 256 ? -18.471 -7.939 25.182 1.00 93.62 256 ALA A CA 1
ATOM 2077 C C . ALA A 1 256 ? -16.935 -8.059 25.130 1.00 93.62 256 ALA A C 1
ATOM 2079 O O . ALA A 1 256 ? -16.416 -9.137 24.854 1.00 93.62 256 ALA A O 1
ATOM 2080 N N . THR A 1 257 ? -16.202 -6.969 25.379 1.00 92.00 257 THR A N 1
ATOM 2081 C CA . THR A 1 257 ? -14.730 -6.958 25.395 1.00 92.00 257 THR A CA 1
ATOM 2082 C C . THR A 1 257 ? -14.162 -7.531 26.693 1.00 92.00 257 THR A C 1
ATOM 2084 O O . THR A 1 257 ? -13.128 -8.196 26.665 1.00 92.00 257 THR A O 1
ATOM 2087 N N . VAL A 1 258 ? -14.801 -7.255 27.835 1.00 93.75 258 VAL A N 1
ATOM 2088 C CA . VAL A 1 258 ? -14.290 -7.652 29.161 1.00 93.75 258 VAL A CA 1
ATOM 2089 C C . VAL A 1 258 ? -14.796 -9.019 29.617 1.00 93.75 258 VAL A C 1
ATOM 2091 O 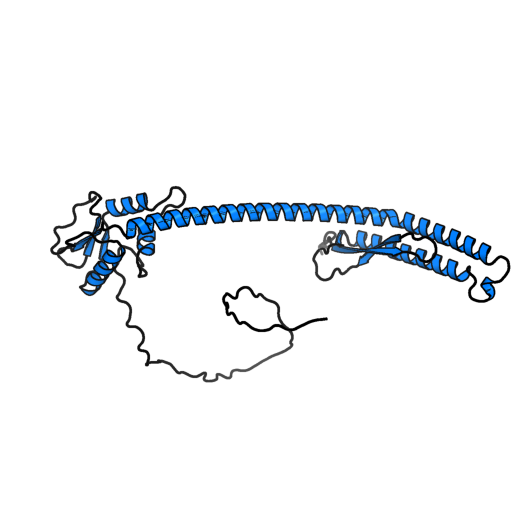O . VAL A 1 258 ? -14.197 -9.632 30.496 1.00 93.75 258 VAL A O 1
ATOM 2094 N N . THR A 1 259 ? -15.884 -9.510 29.031 1.00 92.31 259 THR A N 1
ATOM 2095 C CA . THR A 1 259 ? -16.422 -10.839 29.332 1.00 92.31 259 THR A CA 1
ATOM 2096 C C . THR A 1 259 ? -15.662 -11.941 28.600 1.00 92.31 259 THR A C 1
ATOM 2098 O O . THR A 1 259 ? -15.176 -11.771 27.482 1.00 92.31 259 THR A O 1
ATOM 2101 N N . ARG A 1 260 ? -15.528 -13.101 29.246 1.00 88.25 260 ARG A N 1
ATOM 2102 C CA . ARG A 1 260 ? -14.856 -14.280 28.684 1.00 88.25 260 ARG A CA 1
ATOM 2103 C C . ARG A 1 260 ? -15.764 -15.031 27.720 1.00 88.25 260 ARG A C 1
ATOM 2105 O O . ARG A 1 260 ? -15.277 -15.609 26.747 1.00 88.25 260 ARG A O 1
ATOM 2112 N N . ARG A 1 261 ? -17.071 -15.072 27.999 1.00 82.75 261 ARG A N 1
ATOM 2113 C CA . ARG A 1 261 ? -18.056 -15.693 27.108 1.00 82.75 261 ARG A CA 1
ATOM 2114 C C . ARG A 1 261 ? -18.521 -14.696 26.058 1.00 82.75 261 ARG A C 1
ATOM 2116 O O . ARG A 1 261 ? -18.509 -13.490 26.261 1.00 82.75 261 ARG A O 1
ATOM 2123 N N . ARG A 1 262 ? -18.987 -15.202 24.916 1.00 81.38 262 ARG A N 1
ATOM 2124 C CA . ARG A 1 262 ? -19.642 -14.354 23.912 1.00 81.38 262 ARG A CA 1
ATOM 2125 C C . ARG A 1 262 ? -21.051 -14.001 24.384 1.00 81.38 262 ARG A C 1
ATOM 2127 O O . ARG A 1 262 ? -21.998 -14.733 24.105 1.00 81.38 262 ARG A O 1
ATOM 2134 N N . TRP A 1 263 ? -21.181 -12.883 25.089 1.00 90.31 263 TRP A N 1
ATOM 2135 C CA . TRP A 1 263 ? -22.475 -12.275 25.384 1.00 90.31 263 TRP A CA 1
ATOM 2136 C C . TRP A 1 263 ? -23.041 -11.661 24.102 1.00 90.31 263 TRP A C 1
ATOM 2138 O O . TRP A 1 263 ? -22.440 -10.768 23.513 1.00 90.31 263 TRP A O 1
ATOM 2148 N N . THR A 1 264 ? -24.194 -12.148 23.640 1.00 86.75 264 THR A N 1
ATOM 2149 C CA . THR A 1 264 ? -24.879 -11.584 22.461 1.00 86.75 264 THR A CA 1
ATOM 2150 C C . THR A 1 264 ? -25.544 -10.242 22.761 1.00 86.75 264 THR A C 1
ATOM 2152 O O . THR A 1 264 ? -25.808 -9.467 21.848 1.00 86.75 264 THR A O 1
ATOM 2155 N N . SER A 1 265 ? -25.848 -9.985 24.033 1.00 93.62 265 SER A N 1
ATOM 2156 C CA . SER A 1 265 ? -26.392 -8.732 24.550 1.00 93.62 265 SER A CA 1
ATOM 2157 C C . SER A 1 265 ? -26.059 -8.629 26.035 1.00 93.62 265 SER A C 1
ATOM 2159 O O . SER A 1 265 ? -26.091 -9.641 26.734 1.00 93.62 265 SER A O 1
ATOM 2161 N N . SER A 1 266 ? -25.806 -7.421 26.539 1.00 94.94 266 SER A N 1
ATOM 2162 C CA . SER A 1 266 ? -25.662 -7.177 27.976 1.00 94.94 266 SER A CA 1
ATOM 2163 C C . SER A 1 266 ? -26.948 -7.448 28.769 1.00 94.94 266 SER A C 1
ATOM 2165 O O . SER A 1 266 ? -26.889 -7.593 29.984 1.00 94.94 266 SER A O 1
ATOM 2167 N N . GLN A 1 267 ? -28.108 -7.545 28.112 1.00 96.06 267 GLN A N 1
ATOM 2168 C CA . GLN A 1 267 ? -29.413 -7.699 28.766 1.00 96.06 267 GLN A CA 1
ATOM 2169 C C . GLN A 1 267 ? -29.827 -9.158 28.990 1.00 96.06 267 GLN A C 1
ATOM 2171 O O . GLN A 1 267 ? -30.836 -9.420 29.644 1.00 96.06 267 GLN A O 1
ATOM 2176 N N . LEU A 1 268 ? -29.089 -10.116 28.426 1.00 94.06 268 LEU A N 1
ATOM 2177 C CA . LEU A 1 268 ? -29.459 -11.528 28.441 1.00 94.06 268 LEU A CA 1
ATOM 2178 C C . LEU A 1 268 ? -28.289 -12.372 28.918 1.00 94.06 268 LEU A C 1
ATOM 2180 O O . LEU A 1 268 ? -27.203 -12.309 28.347 1.00 94.06 268 LEU A O 1
ATOM 2184 N N . ILE A 1 269 ? -28.540 -13.208 29.924 1.00 92.12 269 ILE A N 1
ATOM 2185 C CA . ILE A 1 269 ? -27.557 -14.200 30.358 1.00 92.12 269 ILE A CA 1
ATOM 2186 C C . ILE A 1 269 ? -27.454 -15.265 29.255 1.00 92.12 269 ILE A C 1
ATOM 2188 O O . ILE A 1 269 ? -28.484 -15.839 28.878 1.00 92.12 269 ILE A O 1
ATOM 2192 N N . PRO A 1 270 ? -26.254 -15.534 28.705 1.00 88.31 270 PRO A N 1
ATOM 2193 C CA . PRO A 1 270 ? -26.102 -16.533 27.660 1.00 88.31 270 PRO A CA 1
ATOM 2194 C C . PRO A 1 270 ? -26.507 -17.916 28.193 1.00 88.31 270 PRO A C 1
ATOM 2196 O O . PRO A 1 270 ? -26.315 -18.205 29.379 1.00 88.31 270 PRO A O 1
ATOM 2199 N N . PRO A 1 271 ? -27.067 -18.792 27.340 1.00 83.31 271 PRO A N 1
ATOM 2200 C CA . PRO A 1 271 ? -27.403 -20.144 27.759 1.00 83.31 271 PRO A CA 1
ATOM 2201 C C . PRO A 1 271 ? -26.143 -20.890 28.236 1.00 83.31 271 PRO A C 1
ATOM 2203 O O . PRO A 1 271 ? -25.034 -20.578 27.782 1.00 83.31 271 PRO A O 1
ATOM 2206 N N . PRO A 1 272 ? -26.293 -21.882 29.136 1.00 78.75 272 PRO A N 1
ATOM 2207 C CA . PRO A 1 272 ? -25.174 -22.724 29.530 1.00 78.75 272 PRO A CA 1
ATOM 2208 C C . PRO A 1 272 ? -24.545 -23.352 28.284 1.00 78.75 272 PRO A C 1
ATOM 2210 O O . PRO A 1 272 ? -25.244 -23.705 27.330 1.00 78.75 272 PRO A O 1
ATOM 2213 N N . GLU A 1 273 ? -23.217 -23.466 28.286 1.00 76.19 273 GLU A N 1
ATOM 2214 C CA . GLU A 1 273 ? -22.521 -24.115 27.177 1.00 76.19 273 GLU A CA 1
ATOM 2215 C C . GLU A 1 273 ? -23.022 -25.556 27.050 1.00 76.19 273 GLU A C 1
ATOM 2217 O O . GLU A 1 273 ? -23.159 -26.241 28.072 1.00 76.19 273 GLU A O 1
ATOM 2222 N N . PRO A 1 274 ? -23.304 -26.029 25.823 1.00 73.94 274 PRO A N 1
ATOM 2223 C CA . PRO A 1 274 ? -23.596 -27.436 25.629 1.00 73.94 274 PRO A CA 1
ATOM 2224 C C . PRO A 1 274 ? -22.410 -28.253 26.161 1.00 73.94 274 PRO A C 1
ATOM 2226 O O . PRO A 1 274 ? -21.260 -27.820 26.013 1.00 73.94 274 PRO A O 1
ATOM 2229 N N . PRO A 1 275 ? -22.662 -29.411 26.797 1.00 74.31 275 PRO A N 1
ATOM 2230 C CA . PRO A 1 275 ? -21.586 -30.257 27.289 1.00 74.31 275 PRO A CA 1
ATOM 2231 C C . PRO A 1 275 ? -20.609 -30.532 26.147 1.00 74.31 275 PRO A C 1
ATOM 2233 O O . PRO A 1 275 ? -21.031 -30.808 25.020 1.00 74.31 275 PRO A O 1
ATOM 2236 N N . ALA A 1 276 ? -19.308 -30.423 26.436 1.00 72.94 276 ALA A N 1
ATOM 2237 C CA . ALA A 1 276 ? -18.279 -30.742 25.458 1.00 72.94 276 ALA A CA 1
ATOM 2238 C C . ALA A 1 276 ? -18.581 -32.133 24.876 1.00 72.94 276 ALA A C 1
ATOM 2240 O O . ALA A 1 276 ? -18.900 -33.043 25.651 1.00 72.94 276 ALA A O 1
ATOM 2241 N N . PRO A 1 277 ? -18.528 -32.310 23.542 1.00 73.06 277 PRO A N 1
ATOM 2242 C CA . PRO A 1 277 ? -18.771 -33.613 22.948 1.00 73.06 277 PRO A CA 1
ATOM 2243 C C . PRO A 1 277 ? -17.841 -34.618 23.623 1.00 73.06 277 PRO A C 1
ATOM 2245 O O . PRO A 1 277 ? -16.629 -34.399 23.691 1.00 73.06 277 PRO A O 1
ATOM 2248 N N . HIS A 1 278 ? -18.419 -35.679 24.192 1.00 62.69 278 HIS A N 1
ATOM 2249 C CA . HIS A 1 278 ? -17.639 -36.705 24.867 1.00 62.69 278 HIS A CA 1
ATOM 2250 C C . HIS A 1 278 ? -16.539 -37.197 23.914 1.00 62.69 278 HIS A C 1
ATOM 2252 O O . HIS A 1 278 ? -16.852 -37.536 22.766 1.00 62.69 278 HIS A O 1
ATOM 2258 N N . PRO A 1 279 ? -15.269 -37.261 24.355 1.00 54.59 279 PRO A N 1
ATOM 2259 C CA . PRO A 1 279 ? -14.208 -37.879 23.574 1.00 54.59 279 PRO A CA 1
ATOM 2260 C C . PRO A 1 279 ? -14.501 -39.383 23.496 1.00 54.59 279 PRO A C 1
ATOM 2262 O O . PRO A 1 279 ? -14.089 -40.154 24.354 1.00 54.59 279 PRO A O 1
ATOM 2265 N N . GLY A 1 280 ? -15.308 -39.796 22.520 1.00 56.84 280 GLY A N 1
ATOM 2266 C CA . GLY A 1 280 ? -15.723 -41.192 22.374 1.00 56.84 280 GLY A CA 1
ATOM 2267 C C . GLY A 1 280 ? -16.960 -41.425 21.515 1.00 56.84 280 GLY A C 1
ATOM 2268 O O . GLY A 1 280 ? -17.106 -42.513 20.967 1.00 56.84 280 GLY A O 1
ATOM 2269 N N . THR A 1 281 ? -17.819 -40.425 21.315 1.00 47.62 281 THR A N 1
ATOM 2270 C CA . THR A 1 281 ? -19.017 -40.597 20.484 1.00 47.62 281 THR A CA 1
ATOM 2271 C C . THR A 1 281 ? -18.834 -39.815 19.196 1.00 47.62 281 THR A C 1
ATOM 2273 O O . THR A 1 281 ? -19.185 -38.647 19.126 1.00 47.62 281 THR A O 1
ATOM 2276 N N . SER A 1 282 ? -18.236 -40.451 18.185 1.00 46.44 282 SER A N 1
ATOM 2277 C CA . SER A 1 282 ? -18.333 -40.002 16.791 1.00 46.44 282 SER A CA 1
ATOM 2278 C C . SER A 1 282 ? -19.726 -40.353 16.266 1.00 46.44 282 SER A C 1
ATOM 2280 O O . SER A 1 282 ? -19.987 -41.539 16.052 1.00 46.44 282 SER A O 1
ATOM 2282 N N . PRO A 1 283 ? -20.632 -39.394 16.016 1.00 50.34 283 PRO A N 1
ATOM 2283 C CA . PRO A 1 283 ? -21.774 -39.647 15.164 1.00 50.34 283 PRO A CA 1
ATOM 2284 C C . PRO A 1 283 ? -21.327 -39.351 13.726 1.00 50.34 283 PRO A C 1
ATOM 2286 O O . PRO A 1 283 ? -20.913 -38.238 13.415 1.00 50.34 283 PRO A O 1
ATOM 2289 N N . HIS A 1 284 ? -21.423 -40.354 12.854 1.00 50.00 284 HIS A N 1
ATOM 2290 C CA . HIS A 1 284 ? -21.174 -40.284 11.405 1.00 50.00 284 HIS A CA 1
ATOM 2291 C C . HIS A 1 284 ? -19.734 -40.529 10.934 1.00 50.00 284 HIS A C 1
ATOM 2293 O O . HIS A 1 284 ? -19.146 -39.760 10.180 1.00 50.00 284 HIS A O 1
ATOM 2299 N N . ALA A 1 285 ? -19.254 -41.742 11.209 1.00 44.69 285 ALA A N 1
ATOM 2300 C CA . ALA A 1 285 ? -18.598 -42.519 10.162 1.00 44.69 285 ALA A CA 1
ATOM 2301 C C . ALA A 1 285 ? -19.648 -42.925 9.101 1.00 44.69 285 ALA A C 1
ATOM 2303 O O . ALA A 1 285 ? -20.118 -44.059 9.073 1.00 44.69 285 ALA A O 1
ATOM 2304 N N . HIS A 1 286 ? -20.058 -41.986 8.247 1.00 48.66 286 HIS A N 1
ATOM 2305 C CA . HIS A 1 286 ? -20.598 -42.332 6.934 1.00 48.66 286 HIS A CA 1
ATOM 2306 C C . HIS A 1 286 ? -19.463 -42.140 5.942 1.00 48.66 286 HIS A C 1
ATOM 2308 O O . HIS A 1 286 ? -19.041 -41.020 5.664 1.00 48.66 286 HIS A O 1
ATOM 2314 N N . GLY A 1 287 ? -18.911 -43.267 5.496 1.00 40.09 287 GLY A N 1
ATOM 2315 C CA . GLY A 1 287 ? -17.871 -43.293 4.483 1.00 40.09 287 GLY A CA 1
ATOM 2316 C C . GLY A 1 287 ? -18.330 -42.647 3.170 1.00 40.09 287 GLY A C 1
ATOM 2317 O O . GLY A 1 287 ? -19.532 -42.482 2.943 1.00 40.09 287 GLY A O 1
ATOM 2318 N N . PRO A 1 288 ? -17.381 -42.305 2.285 1.00 43.62 288 PRO A N 1
ATOM 2319 C CA . PRO A 1 288 ? -17.693 -41.834 0.947 1.00 43.62 288 PRO A CA 1
ATOM 2320 C C . PRO A 1 288 ? -18.269 -43.008 0.146 1.00 43.62 288 PRO A C 1
ATOM 2322 O O . PRO A 1 288 ? -17.542 -43.816 -0.427 1.00 43.62 288 PRO A O 1
ATOM 2325 N N . SER A 1 289 ? -19.594 -43.138 0.164 1.00 43.41 289 SER A N 1
ATOM 2326 C CA . SER A 1 289 ? -20.320 -43.995 -0.763 1.00 43.41 289 SER A CA 1
ATOM 2327 C C . SER A 1 289 ? -20.347 -43.287 -2.113 1.00 43.41 289 SER A C 1
ATOM 2329 O O . SER A 1 289 ? -20.774 -42.135 -2.211 1.00 43.41 289 SER A O 1
ATOM 2331 N N . GLY A 1 290 ? -19.805 -43.966 -3.122 1.00 46.25 290 GLY A N 1
ATOM 2332 C CA . GLY A 1 290 ? -19.770 -43.498 -4.494 1.00 46.25 290 GLY A CA 1
ATOM 2333 C C . GLY A 1 290 ? -21.166 -43.167 -5.008 1.00 46.25 290 GLY A C 1
ATOM 2334 O O . GLY A 1 290 ? -22.117 -43.920 -4.821 1.00 46.25 290 GLY A O 1
ATOM 2335 N N . SER A 1 291 ? -21.260 -42.032 -5.688 1.00 39.72 291 SER A N 1
ATOM 2336 C CA . SER A 1 291 ? -22.303 -41.790 -6.670 1.00 39.72 291 SER A CA 1
ATOM 2337 C C . SER A 1 291 ? -21.608 -41.520 -7.988 1.00 39.72 291 SER A C 1
ATOM 2339 O O . SER A 1 291 ? -21.228 -40.392 -8.300 1.00 39.72 291 SER A O 1
ATOM 2341 N N . ASP A 1 292 ? -21.463 -42.603 -8.738 1.00 44.62 292 ASP A N 1
ATOM 2342 C CA . ASP A 1 292 ? -21.291 -42.606 -10.174 1.00 44.62 292 ASP A CA 1
ATOM 2343 C C . ASP A 1 292 ? -22.474 -41.865 -10.817 1.00 44.62 292 ASP A C 1
ATOM 2345 O O . ASP A 1 292 ? -23.602 -42.352 -10.832 1.00 44.62 292 ASP A O 1
ATOM 2349 N N . TYR A 1 293 ? -22.225 -40.679 -11.363 1.00 45.94 293 TYR A N 1
ATOM 2350 C CA . TYR A 1 293 ? -22.966 -40.198 -12.525 1.00 45.94 293 TYR A CA 1
ATOM 2351 C C . TYR A 1 293 ? -21.959 -39.561 -13.479 1.00 45.94 293 TYR A C 1
ATOM 2353 O O . TYR A 1 293 ? -21.177 -38.692 -13.093 1.00 45.94 293 TYR A O 1
ATOM 2361 N N . GLY A 1 294 ? -21.942 -40.099 -14.701 1.00 42.00 294 GLY A N 1
ATOM 2362 C CA . GLY A 1 294 ? -21.011 -39.776 -15.779 1.00 42.00 294 GLY A CA 1
ATOM 2363 C C . GLY A 1 294 ? -20.950 -38.278 -16.073 1.00 42.00 294 GLY A C 1
ATOM 2364 O O . GLY A 1 294 ? -21.888 -37.532 -15.813 1.00 42.00 294 GLY A O 1
ATOM 2365 N N . GLY A 1 295 ? -19.824 -37.770 -16.573 1.00 38.47 295 GLY A N 1
ATOM 2366 C CA . GLY A 1 295 ? -19.372 -38.071 -17.937 1.00 38.47 295 GLY A CA 1
ATOM 2367 C C . GLY A 1 295 ? -20.303 -37.317 -18.887 1.00 38.47 295 GLY A C 1
ATOM 2368 O O . GLY A 1 295 ? -21.483 -37.622 -18.957 1.00 38.47 295 GLY A O 1
ATOM 2369 N N . THR A 1 296 ? -19.893 -36.235 -19.536 1.00 39.69 296 THR A N 1
ATOM 2370 C CA . THR A 1 296 ? -18.956 -36.152 -20.672 1.00 39.69 296 THR A CA 1
ATOM 2371 C C . THR A 1 296 ? -18.799 -34.654 -20.984 1.00 39.69 296 THR A C 1
ATOM 2373 O O . THR A 1 296 ? -19.781 -33.930 -20.882 1.00 39.69 296 THR A O 1
ATOM 2376 N N . GLY A 1 297 ? -17.682 -34.058 -21.382 1.00 40.47 297 GLY A N 1
ATOM 2377 C CA . GLY A 1 297 ? -16.415 -34.495 -21.955 1.00 40.47 297 GLY A CA 1
ATOM 2378 C C . GLY A 1 297 ? -15.550 -33.227 -22.059 1.00 40.47 297 GLY A C 1
ATOM 2379 O O . GLY A 1 297 ? -16.086 -32.134 -22.193 1.00 40.47 297 GLY A O 1
ATOM 2380 N N . GLY A 1 298 ? -14.251 -33.316 -21.781 1.00 40.38 298 GLY A N 1
ATOM 2381 C CA . GLY A 1 298 ? -13.232 -33.211 -22.833 1.00 40.38 298 GLY A CA 1
ATOM 2382 C C . GLY A 1 298 ? -12.865 -31.741 -23.105 1.00 40.38 298 GLY A C 1
ATOM 2383 O O . GLY A 1 298 ? -13.732 -30.917 -23.326 1.00 40.38 298 GLY A O 1
ATOM 2384 N N . THR A 1 299 ? -11.619 -31.288 -23.095 1.00 43.81 299 THR A N 1
ATOM 2385 C CA . THR A 1 299 ? -10.320 -31.954 -23.200 1.00 43.81 299 THR A CA 1
ATOM 2386 C C . THR A 1 299 ? -9.242 -30.890 -22.962 1.00 43.81 299 THR A C 1
ATOM 2388 O O . THR A 1 299 ? -9.377 -29.784 -23.475 1.00 43.81 299 THR A O 1
ATOM 2391 N N . GLY A 1 300 ? -8.155 -31.276 -22.283 1.00 42.97 300 GLY A N 1
ATOM 2392 C CA . GLY A 1 300 ? -6.851 -30.592 -22.272 1.00 42.97 300 GLY A CA 1
ATOM 2393 C C . GLY A 1 300 ? -6.760 -29.458 -21.249 1.00 42.97 300 GLY A C 1
ATOM 2394 O O . GLY A 1 300 ? -7.370 -28.417 -21.427 1.00 42.97 300 GLY A O 1
ATOM 2395 N N . GLY A 1 301 ? -6.056 -29.600 -20.121 1.00 36.62 301 GLY A N 1
ATOM 2396 C CA . GLY A 1 301 ? -4.622 -29.916 -20.075 1.00 36.62 301 GLY A CA 1
ATOM 2397 C C . GLY A 1 301 ? -3.863 -28.689 -20.597 1.00 36.62 301 GLY A C 1
ATOM 2398 O O . GLY A 1 301 ? -4.040 -28.324 -21.748 1.00 36.62 301 GLY A O 1
ATOM 2399 N N . THR A 1 302 ? -3.067 -27.951 -19.832 1.00 42.00 302 THR A N 1
ATOM 2400 C CA . THR A 1 302 ? -2.100 -28.365 -18.812 1.00 42.00 302 THR A CA 1
ATOM 2401 C C . THR A 1 302 ? -1.536 -27.116 -18.129 1.00 42.00 302 THR A C 1
ATOM 2403 O O . THR A 1 302 ? -1.242 -26.149 -18.825 1.00 42.00 302 THR A O 1
ATOM 2406 N N . GLY A 1 303 ? -1.274 -27.220 -16.822 1.00 40.50 303 GLY A N 1
ATOM 2407 C CA . GLY A 1 303 ? -0.244 -26.467 -16.092 1.00 40.50 303 GLY A CA 1
ATOM 2408 C C . GLY A 1 303 ? -0.634 -25.033 -15.723 1.00 40.50 303 GLY A C 1
ATOM 2409 O O . GLY A 1 303 ? -0.944 -24.224 -16.581 1.00 40.50 303 GLY A O 1
ATOM 2410 N N . GLY A 1 304 ? -0.657 -24.633 -14.460 1.00 38.59 304 GLY A N 1
ATOM 2411 C CA . GLY A 1 304 ? 0.175 -25.090 -13.352 1.00 38.59 304 GLY A CA 1
ATOM 2412 C C . GLY A 1 304 ? 0.926 -23.872 -12.820 1.00 38.59 304 GLY A C 1
ATOM 2413 O O . GLY A 1 304 ? 1.773 -23.331 -13.520 1.00 38.59 304 GLY A O 1
ATOM 2414 N N . ASP A 1 305 ? 0.533 -23.466 -11.614 1.00 40.97 305 ASP A N 1
ATOM 2415 C CA . ASP A 1 305 ? 1.302 -22.769 -10.581 1.00 40.97 305 ASP A CA 1
ATOM 2416 C C . ASP A 1 305 ? 1.950 -21.412 -10.901 1.00 40.97 305 ASP A C 1
ATOM 2418 O O . ASP A 1 305 ? 2.882 -21.303 -11.683 1.00 40.97 305 ASP A O 1
ATOM 2422 N N . PHE A 1 306 ? 1.458 -20.358 -10.232 1.00 44.09 306 PHE A N 1
ATOM 2423 C CA . PHE A 1 306 ? 2.175 -19.655 -9.150 1.00 44.09 306 PHE A CA 1
ATOM 2424 C C . PHE A 1 306 ? 1.237 -18.625 -8.482 1.00 44.09 306 PHE A C 1
ATOM 2426 O O . PHE A 1 306 ? 1.207 -17.449 -8.839 1.00 44.09 306 PHE A O 1
ATOM 2433 N N . GLY A 1 307 ? 0.480 -19.078 -7.477 1.00 39.19 307 GLY A N 1
ATOM 2434 C CA . GLY A 1 307 ? 0.081 -18.263 -6.322 1.00 39.19 307 GLY A CA 1
ATOM 2435 C C . GLY A 1 307 ? 0.998 -18.668 -5.165 1.00 39.19 307 GLY A C 1
ATOM 2436 O O . GLY A 1 307 ? 1.214 -19.850 -4.945 1.00 39.19 307 GLY A O 1
ATOM 2437 N N . GLY A 1 308 ? 1.717 -17.743 -4.537 1.00 39.34 308 GLY A N 1
ATOM 2438 C CA . GLY A 1 308 ? 1.217 -17.112 -3.319 1.00 39.34 308 GLY A CA 1
ATOM 2439 C C . GLY A 1 308 ? 1.674 -17.903 -2.089 1.00 39.34 308 GLY A C 1
ATOM 2440 O O . GLY A 1 308 ? 1.044 -18.883 -1.717 1.00 39.34 308 GLY A O 1
ATOM 2441 N N . GLY A 1 309 ? 2.768 -17.473 -1.457 1.00 38.66 309 GLY A N 1
ATOM 2442 C CA . GLY A 1 309 ? 3.303 -18.103 -0.249 1.00 38.66 309 GLY A CA 1
ATOM 2443 C C . GLY A 1 309 ? 3.922 -17.079 0.695 1.00 38.66 309 GLY A C 1
ATOM 2444 O O . GLY A 1 309 ? 5.117 -16.812 0.635 1.00 38.66 309 GLY A O 1
ATOM 2445 N N . HIS A 1 310 ? 3.089 -16.503 1.561 1.00 40.69 310 HIS A N 1
ATOM 2446 C CA . HIS A 1 310 ? 3.507 -15.866 2.808 1.00 40.69 310 HIS A CA 1
ATOM 2447 C C . HIS A 1 310 ? 3.465 -16.897 3.945 1.00 40.69 310 HIS A C 1
ATOM 2449 O O . HIS A 1 310 ? 2.506 -17.656 4.037 1.00 40.69 310 HIS A O 1
ATOM 2455 N N . GLY A 1 311 ? 4.424 -16.800 4.871 1.00 41.41 311 GLY A N 1
ATOM 2456 C CA . GLY A 1 311 ? 4.217 -17.124 6.288 1.00 41.41 311 GLY A CA 1
ATOM 2457 C C . GLY A 1 311 ? 4.757 -18.472 6.770 1.00 41.41 311 GLY A C 1
ATOM 2458 O O . GLY A 1 311 ? 4.237 -19.523 6.423 1.00 41.41 311 GLY A O 1
ATOM 2459 N N . GLY A 1 312 ? 5.749 -18.424 7.662 1.00 38.34 312 GLY A N 1
ATOM 2460 C CA . GLY A 1 312 ? 6.205 -19.576 8.439 1.00 38.34 312 GLY A CA 1
ATOM 2461 C C . GLY A 1 312 ? 7.215 -19.161 9.508 1.00 38.34 312 GLY A C 1
ATOM 2462 O O . GLY A 1 312 ? 8.319 -18.733 9.195 1.00 38.34 312 GLY A O 1
ATOM 2463 N N . HIS A 1 313 ? 6.790 -19.229 10.765 1.00 42.69 313 HIS A N 1
ATOM 2464 C CA . HIS A 1 313 ? 7.487 -18.806 11.978 1.00 42.69 313 HIS A CA 1
ATOM 2465 C C . HIS A 1 313 ? 8.742 -19.632 12.329 1.00 42.69 313 HIS A C 1
ATOM 2467 O O . HIS A 1 313 ? 8.750 -20.842 12.164 1.00 42.69 313 HIS A O 1
ATOM 2473 N N . GLY A 1 314 ? 9.728 -18.960 12.941 1.00 36.84 314 GLY A N 1
ATOM 2474 C CA . GLY A 1 314 ? 10.142 -19.203 14.333 1.00 36.84 314 GLY A CA 1
ATOM 2475 C C . GLY A 1 314 ? 10.927 -20.471 14.710 1.00 36.84 314 GLY A C 1
ATOM 2476 O O . GLY A 1 314 ? 10.402 -21.572 14.675 1.00 36.84 314 GLY A O 1
ATOM 2477 N N . GLY A 1 315 ? 12.100 -20.238 15.313 1.00 37.78 315 GLY A N 1
ATOM 2478 C CA . GLY A 1 315 ? 12.555 -20.971 16.503 1.00 37.78 315 GLY A CA 1
ATOM 2479 C C . GLY A 1 315 ? 13.550 -22.109 16.271 1.00 37.78 315 GLY A C 1
ATOM 2480 O O . GLY A 1 315 ? 13.219 -23.126 15.679 1.00 37.78 315 GLY A O 1
ATOM 2481 N N . GLY A 1 316 ? 14.759 -21.968 16.821 1.00 34.84 316 GLY A N 1
ATOM 2482 C CA . GLY A 1 316 ? 15.729 -23.062 16.868 1.00 34.84 316 GLY A CA 1
ATOM 2483 C C . GLY A 1 316 ? 17.131 -22.639 17.288 1.00 34.84 316 GLY A C 1
ATOM 2484 O O . GLY A 1 316 ? 18.074 -22.795 16.525 1.00 34.84 316 GLY A O 1
ATOM 2485 N N . TRP A 1 317 ? 17.275 -22.094 18.499 1.00 40.62 317 TRP A N 1
ATOM 2486 C CA . TRP A 1 317 ? 18.561 -22.095 19.199 1.00 40.62 317 TRP A CA 1
ATOM 2487 C C . TRP A 1 317 ? 18.895 -23.534 19.613 1.00 40.62 317 TRP A C 1
ATOM 2489 O O . TRP A 1 317 ? 18.127 -24.167 20.331 1.00 40.62 317 TRP A O 1
ATOM 2499 N N . SER A 1 318 ? 20.050 -24.038 19.192 1.00 48.75 318 SER A N 1
ATOM 2500 C CA . SER A 1 318 ? 20.760 -25.134 19.860 1.00 48.75 318 SER A CA 1
ATOM 2501 C C . SER A 1 318 ? 22.255 -24.959 19.619 1.00 48.75 318 SER A C 1
ATOM 2503 O O . SER A 1 318 ? 22.709 -24.782 18.492 1.00 48.75 318 SER A O 1
ATOM 2505 N N . GLY A 1 319 ? 23.000 -24.932 20.722 1.00 39.38 319 GLY A N 1
ATOM 2506 C CA . GLY A 1 319 ? 24.451 -24.896 20.731 1.00 39.38 319 GLY A CA 1
ATOM 2507 C C . GLY A 1 319 ? 25.066 -26.289 20.595 1.00 39.38 319 GLY A C 1
ATOM 2508 O O . GLY A 1 319 ? 24.434 -27.301 20.883 1.00 39.38 319 GLY A O 1
ATOM 2509 N N . GLY A 1 320 ? 26.336 -26.294 20.204 1.00 39.88 320 GLY A N 1
ATOM 2510 C CA . GLY A 1 320 ? 27.259 -27.432 20.190 1.00 39.88 320 GLY A CA 1
ATOM 2511 C C . GLY A 1 320 ? 28.543 -26.957 19.506 1.00 39.88 320 GLY A C 1
ATOM 2512 O O . GLY A 1 320 ? 28.533 -26.695 18.314 1.00 39.88 320 GLY A O 1
ATOM 2513 N N . HIS A 1 321 ? 29.547 -26.467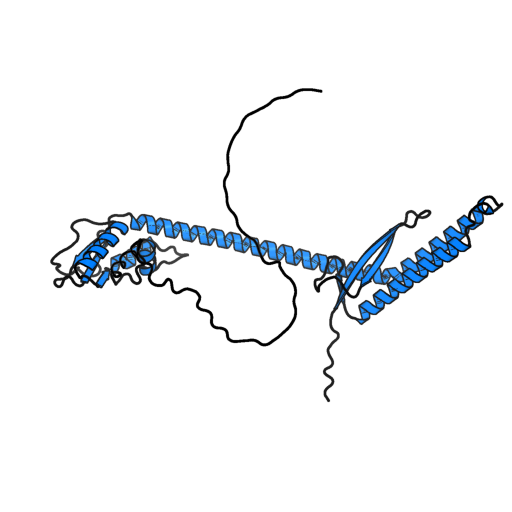 20.239 1.00 42.09 321 HIS A N 1
ATOM 2514 C CA . HIS A 1 321 ? 30.709 -27.234 20.717 1.00 42.09 321 HIS A CA 1
ATOM 2515 C C . HIS A 1 321 ? 31.359 -28.137 19.653 1.00 42.09 321 HIS A C 1
ATOM 2517 O O . HIS A 1 321 ? 30.783 -29.152 19.280 1.00 42.09 321 HIS A O 1
ATOM 2523 N N . GLY A 1 322 ? 32.618 -27.831 19.303 1.00 35.44 322 GLY A N 1
ATOM 2524 C CA . GLY A 1 322 ? 33.620 -28.859 18.986 1.00 35.44 322 GLY A CA 1
ATOM 2525 C C . GLY A 1 322 ? 34.539 -28.602 17.784 1.00 35.44 322 GLY A C 1
ATOM 2526 O O . GLY A 1 322 ? 34.104 -28.748 16.652 1.00 35.44 322 GLY A O 1
ATOM 2527 N N . GLY A 1 323 ? 35.829 -28.358 18.070 1.00 40.00 323 GLY A N 1
ATOM 2528 C CA . GLY A 1 323 ? 36.996 -28.636 17.202 1.00 40.00 323 GLY A CA 1
ATOM 2529 C C . GLY A 1 323 ? 37.305 -27.578 16.130 1.00 40.00 323 GLY A C 1
ATOM 2530 O O . GLY A 1 323 ? 36.454 -27.259 15.321 1.00 40.00 323 GLY A O 1
ATOM 2531 N N . GLY A 1 324 ? 38.481 -26.956 16.013 1.00 40.72 324 GLY A N 1
ATOM 2532 C CA . GLY A 1 324 ? 39.810 -27.310 16.505 1.00 40.72 324 GLY A CA 1
ATOM 2533 C C . GLY A 1 324 ? 40.558 -28.209 15.519 1.00 40.72 324 GLY A C 1
ATOM 2534 O O . GLY A 1 324 ? 40.546 -29.404 15.741 1.00 40.72 324 GLY A O 1
ATOM 2535 N N . PHE A 1 325 ? 41.187 -27.633 14.483 1.00 42.66 325 PHE A N 1
ATOM 2536 C CA . PHE A 1 325 ? 42.372 -28.100 13.721 1.00 42.66 325 PHE A CA 1
ATOM 2537 C C . PHE A 1 325 ? 42.867 -26.868 12.919 1.00 42.66 325 PHE A C 1
ATOM 2539 O O . PHE A 1 325 ? 42.055 -26.201 12.288 1.00 42.66 325 PHE A O 1
ATOM 2546 N N . GLY A 1 326 ? 44.086 -26.345 13.114 1.00 39.84 326 GLY A N 1
ATOM 2547 C CA . GLY A 1 326 ? 45.331 -26.841 12.501 1.00 39.84 326 GLY A CA 1
ATOM 2548 C C . GLY A 1 326 ? 45.323 -26.478 11.008 1.00 39.84 326 GLY A C 1
ATOM 2549 O O . GLY A 1 326 ? 44.570 -27.080 10.263 1.00 39.84 326 GLY A O 1
ATOM 2550 N N . GLY A 1 327 ? 45.988 -25.427 10.530 1.00 43.75 327 GLY A N 1
ATOM 2551 C CA . GLY A 1 327 ? 47.440 -25.271 10.517 1.00 43.75 327 GLY A CA 1
ATOM 2552 C C . GLY A 1 327 ? 47.951 -25.598 9.110 1.00 43.75 327 GLY A C 1
ATOM 2553 O O . GLY A 1 327 ? 48.069 -26.774 8.802 1.00 43.75 327 GLY A O 1
ATOM 2554 N N . PHE A 1 328 ? 48.148 -24.564 8.285 1.00 45.94 328 PHE A N 1
ATOM 2555 C CA . PHE A 1 328 ? 49.191 -24.308 7.273 1.00 45.94 328 PHE A CA 1
ATOM 2556 C C . PHE A 1 328 ? 48.808 -23.035 6.510 1.00 45.94 328 PHE A C 1
ATOM 2558 O O . PHE A 1 328 ? 47.609 -22.879 6.189 1.00 45.94 328 PHE A O 1
#

Secondary structure (DSSP, 8-state):
----------EEEEEEEEEEE-TTTT-PEEEEEEEES--TTSS--TTEEEE-HHHHHHHHHHHHHHHHHHHHHHHHHHHHS--GGGGGSTTHHHHHHHHHHHHHHHHHHHHHHHHHHHHHHHHHHHHHHHHHHHHHHHHHHHHHHHHHHHHHHHHHHHHHHHHHHHHHTSS-EEEEE-TTSSEEEEEETTS--SSPPP--S-B-SS-B-HHHHHHHHHHHHHHT--EEEE-HHHHHHHHHHH-BTTB---HHHHHHHH-SS--S-TTBPPPPPPPPPPTT------------------------------------------------

Radius of gyration: 42.28 Å; Cα contacts (8 Å, |Δi|>4): 337; chains: 1; bounding box: 92×56×102 Å

Sequence (328 aa):
MADNGAGPSLQVIGAARVAFTQQPFTGRQLVYYAISSTGPRGSLGWDAVRGLATERARWQAAEERFHAEVREAWEAYRAAVPEGAARLLPGARRRSARAEERMSRALDEAEERYRPVREELERRLARHEREERRAREERAHHWEAERLAARERERIRRERADRCSALAVRPLWGWRLDESGETAYVHRHDVDPAEAPPAGTRGSTRPWCAYDLEDQLLRLGTEGTRRLVWDQAAREAVVVECSTPRDPMAFEEWWATVTRRRWTSSQLIPPPEPPAPHPGTSPHAHGPSGSDYGGTGGTGGTGGDFGGGHGGHGGGWSGGHGGGFGGF